Protein AF-0000000079721239 (afdb_homodimer)

Radius of gyration: 19.65 Å; Cα contacts (8 Å, |Δi|>4): 567; chains: 2; bounding box: 60×60×45 Å

Nearest PDB structures (foldseek):
  8a9o-assembly1_A  TM=8.258E-01  e=1.694E-08  Acinetobacter baumannii
  1qsm-assembly1_D  TM=8.221E-01  e=3.591E-08  Saccharomyces cerevisiae
  2fe7-assembly1_A  TM=7.877E-01  e=4.984E-07  Pseudomonas aeruginosa UCBPP-PA14
  8xjh-assembly1_A  TM=7.657E-01  e=6.817E-07  Arabidopsis thaliana
  4ua3-assembly1_A  TM=7.193E-01  e=1.057E-06  Schizosaccharomyces pombe 972h-

Secondary structure (DSSP, 8-state):
-EEEE--GGG--HHHHHHHHHHHHHH-TTSPPPPHHHHT-TTS-EEEEEEEETTEEEEEEEEEEEEETTEEEEEEEEEEE-GGGTTSSHHHHHHHHHHHHHHHHT-SEEEEEEETT-HHHHHHHHHTT-EEEEEEEEEEE--------/-EEEE--GGG--HHHHHHHHHHHHHH-TTSPPPPHHHHT-TTS-EEEEEEEETTEEEEEEEEEEEEETTEEEEEEEEEEE-GGGTTSSHHHHHHHHHHHHHHHHT-SEEEEEEETT-HHHHHHHHHTT-EEEEEEEEEEE--------

pLDDT: mean 94.2, std 12.24, range [21.94, 98.81]

Solvent-accessible surface area (backbone atoms only — not comparable to full-atom values): 16373 Å² total; per-residue (Å²): 120,46,76,44,76,65,48,68,89,71,61,45,72,67,56,51,51,45,52,53,52,45,44,39,74,73,47,71,82,60,72,67,46,56,65,66,61,30,56,30,88,84,31,48,49,46,43,34,36,30,30,5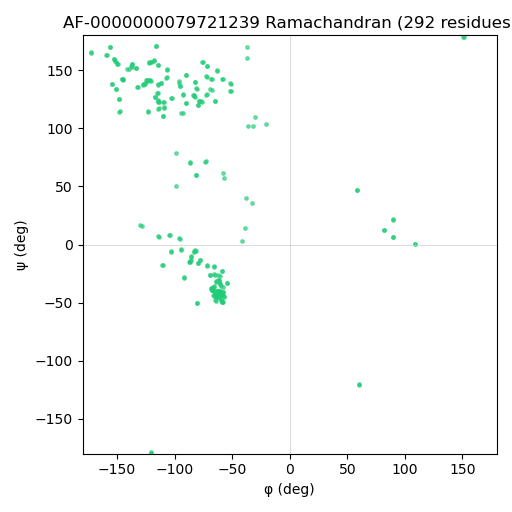0,93,91,43,70,45,32,37,32,33,32,38,53,44,45,44,55,84,34,33,34,32,42,51,43,77,71,40,56,35,82,93,57,59,93,70,57,55,66,56,55,50,50,50,50,52,51,51,53,37,52,75,72,55,26,40,32,38,34,39,69,45,46,75,84,44,52,70,59,50,51,52,43,43,74,74,58,31,37,78,48,80,35,42,36,32,39,29,76,38,71,71,76,72,64,91,118,120,46,76,44,77,65,47,69,90,73,61,45,73,66,55,52,51,47,53,52,53,45,45,39,74,73,47,74,82,60,72,66,44,56,65,68,61,30,54,30,88,83,31,49,50,47,43,33,36,31,29,51,92,92,42,70,46,32,37,32,32,31,38,52,43,45,44,54,84,33,34,35,32,42,51,43,77,72,41,56,34,82,93,57,60,93,69,55,56,65,55,55,51,50,50,51,52,52,50,52,37,53,76,71,58,25,40,33,38,32,39,68,45,46,75,84,44,53,70,60,50,52,52,43,43,75,72,59,31,38,79,47,80,34,41,36,33,40,29,76,38,69,69,77,71,66,88,119

Sequence (296 aa):
MKIALLQESDVNPDMEQQLAGLFRQLNADIKQMNLKQVLDPENPICLVYCKEGDKVLGMALMCTYTVISGFKGWVEDVVVDVEHRGKGLGRKLMEKLVELGKEKGLTEILLFSADKRIEAINLYKSLGFKEKESRIYVLKTESLIKKGMKIALLQESDVNPDMEQQLAGLFRQLNADIKQMNLKQVLDPENPICLVYCKEGDKVLGMALMCTYTVISGFKGWVEDVVVDVEHRGKGLGRKLMEKLVELGKEKGLTEILLFSADKRIEAINLYKSLGFKEKESRIYVLKTESLIKKG

InterPro domains:
  IPR000182 GNAT domain [PF00583] (38-129)
  IPR000182 GNAT domain [PS51186] (6-148)
  IPR016181 Acyl-CoA N-acyltransferase [SSF55729] (16-135)
  IPR039840 N-alpha-acetyltransferase 80 [PTHR13538] (32-139)

Organism: NCBI:txid616991

Structure (mmCIF, N/CA/C/O backbone):
data_AF-0000000079721239-model_v1
#
loop_
_entity.id
_entity.type
_entity.pdbx_description
1 polymer 'L-methionine sulfoximine/L-methionine sulfone acetyltransferase'
#
loop_
_atom_site.group_PDB
_atom_site.id
_atom_site.type_symbol
_atom_site.label_atom_id
_atom_site.label_alt_id
_atom_site.label_comp_id
_atom_site.label_asym_id
_atom_site.label_entity_id
_atom_site.label_seq_id
_atom_site.pdbx_PDB_ins_code
_atom_site.Cartn_x
_atom_site.Cartn_y
_atom_site.Cartn_z
_atom_site.occupancy
_atom_site.B_iso_or_equiv
_atom_site.auth_seq_id
_atom_site.auth_comp_id
_atom_site.auth_asym_id
_atom_site.auth_atom_id
_atom_site.pdbx_PDB_model_num
ATOM 1 N N . MET A 1 1 ? -11.469 -27.922 -6.23 1 89.56 1 MET A N 1
ATOM 2 C CA . MET A 1 1 ? -10.719 -26.672 -6.227 1 89.56 1 MET A CA 1
ATOM 3 C C . MET A 1 1 ? -10.852 -25.953 -4.883 1 89.56 1 MET A C 1
ATOM 5 O O . MET A 1 1 ? -11.945 -25.875 -4.324 1 89.56 1 MET A O 1
ATOM 9 N N . LYS A 1 2 ? -9.773 -25.641 -4.305 1 95.19 2 LYS A N 1
ATOM 10 C CA . LYS A 1 2 ? -9.727 -25 -3 1 95.19 2 LYS A CA 1
ATOM 11 C C . LYS A 1 2 ? -9.148 -23.594 -3.105 1 95.19 2 LYS A C 1
ATOM 13 O O . LYS A 1 2 ? -8.156 -23.375 -3.801 1 95.19 2 LYS A O 1
ATOM 18 N N . ILE A 1 3 ? -9.852 -22.625 -2.523 1 97.69 3 ILE A N 1
ATOM 19 C CA . ILE A 1 3 ? -9.336 -21.281 -2.332 1 97.69 3 ILE A CA 1
ATOM 20 C C . ILE A 1 3 ? -9.164 -21 -0.842 1 97.69 3 ILE A C 1
ATOM 22 O O . ILE A 1 3 ? -10.125 -21.094 -0.071 1 97.69 3 ILE A O 1
ATOM 26 N N . ALA A 1 4 ? -8.016 -20.672 -0.437 1 97.25 4 ALA A N 1
ATOM 27 C CA . ALA A 1 4 ? -7.781 -20.562 1.002 1 97.25 4 ALA A CA 1
ATOM 28 C C . ALA A 1 4 ? -6.684 -19.547 1.312 1 97.25 4 ALA A C 1
ATOM 30 O O . ALA A 1 4 ? -5.887 -19.203 0.438 1 97.25 4 ALA A O 1
ATOM 31 N N . LEU A 1 5 ? -6.766 -19.078 2.553 1 97.69 5 LEU A N 1
ATOM 32 C CA . LEU A 1 5 ? -5.664 -18.312 3.115 1 97.69 5 LEU A CA 1
ATOM 33 C C . LEU A 1 5 ? -4.48 -19.203 3.439 1 97.69 5 LEU A C 1
ATOM 35 O O . LEU A 1 5 ? -4.648 -20.266 4.07 1 97.69 5 LEU A O 1
ATOM 39 N N . LEU A 1 6 ? -3.359 -18.828 2.982 1 97.56 6 LEU A N 1
ATOM 40 C CA . LEU A 1 6 ? -2.166 -19.625 3.232 1 97.56 6 LEU A CA 1
ATOM 41 C C . LEU A 1 6 ? -1.587 -19.328 4.609 1 97.56 6 LEU A C 1
ATOM 43 O O . LEU A 1 6 ? -1.333 -18.172 4.941 1 97.56 6 LEU A O 1
ATOM 47 N N . GLN A 1 7 ? -1.396 -20.328 5.34 1 93.69 7 GLN A N 1
ATOM 48 C CA . GLN A 1 7 ? -0.707 -20.219 6.621 1 93.69 7 GLN A CA 1
ATOM 49 C C . GLN A 1 7 ? 0.697 -20.812 6.543 1 93.69 7 GLN A C 1
ATOM 51 O O . GLN A 1 7 ? 0.949 -21.719 5.746 1 93.69 7 GLN A O 1
ATOM 56 N N . GLU A 1 8 ? 1.525 -20.25 7.367 1 90.69 8 GLU A N 1
ATOM 57 C CA . GLU A 1 8 ? 2.896 -20.75 7.383 1 90.69 8 GLU A CA 1
ATOM 58 C C . GLU A 1 8 ? 2.934 -22.25 7.621 1 90.69 8 GLU A C 1
ATOM 60 O O . GLU A 1 8 ? 3.742 -22.953 7.016 1 90.69 8 GLU A O 1
ATOM 65 N N . SER A 1 9 ? 2.027 -22.797 8.383 1 90.06 9 SER A N 1
ATOM 66 C CA . SER A 1 9 ? 1.981 -24.203 8.75 1 90.06 9 SER A CA 1
ATOM 67 C C . SER A 1 9 ? 1.568 -25.078 7.559 1 90.06 9 SER A C 1
ATOM 69 O O . SER A 1 9 ? 1.803 -26.281 7.555 1 90.06 9 SER A O 1
ATOM 71 N N . ASP A 1 10 ? 0.981 -24.438 6.562 1 87.31 10 ASP A N 1
ATOM 72 C CA . ASP A 1 10 ? 0.506 -25.156 5.379 1 87.31 10 ASP A CA 1
ATOM 73 C C . ASP A 1 10 ? 1.625 -25.328 4.355 1 87.31 10 ASP A C 1
ATOM 75 O O . ASP A 1 10 ? 1.499 -26.125 3.418 1 87.31 10 ASP A O 1
ATOM 79 N N . VAL A 1 11 ? 2.711 -24.656 4.598 1 93.94 11 VAL A N 1
ATOM 80 C CA . VAL A 1 11 ? 3.697 -24.547 3.527 1 93.94 11 VAL A CA 1
ATOM 81 C C . VAL A 1 11 ? 4.684 -25.719 3.623 1 93.94 11 VAL A C 1
ATOM 83 O O . VAL A 1 11 ? 5.254 -25.969 4.688 1 93.94 11 VAL A O 1
ATOM 86 N N . ASN A 1 12 ? 4.781 -26.469 2.637 1 94.81 12 ASN A N 1
ATOM 87 C CA . ASN A 1 12 ? 5.84 -27.453 2.447 1 94.81 12 ASN A CA 1
ATOM 88 C C . ASN A 1 12 ? 6.707 -27.125 1.237 1 94.81 12 ASN A C 1
ATOM 90 O O . ASN A 1 12 ? 6.406 -26.188 0.487 1 94.81 12 ASN A O 1
ATOM 94 N N . PRO A 1 13 ? 7.812 -27.797 1.021 1 96.06 13 PRO A N 1
ATOM 95 C CA . PRO A 1 13 ? 8.742 -27.453 -0.054 1 96.06 13 PRO A CA 1
ATOM 96 C C . PRO A 1 13 ? 8.094 -27.484 -1.435 1 96.06 13 PRO A C 1
ATOM 98 O O . PRO A 1 13 ? 8.406 -26.656 -2.289 1 96.06 13 PRO A O 1
ATOM 101 N N . ASP A 1 14 ? 7.223 -28.391 -1.624 1 96.75 14 ASP A N 1
ATOM 102 C CA . ASP A 1 14 ? 6.539 -28.484 -2.91 1 96.75 14 ASP A CA 1
ATOM 103 C C . ASP A 1 14 ? 5.684 -27.25 -3.172 1 96.75 14 ASP A C 1
ATOM 105 O O . ASP A 1 14 ? 5.734 -26.672 -4.258 1 96.75 14 ASP A O 1
ATOM 109 N N . MET A 1 15 ? 4.914 -26.891 -2.211 1 96.12 15 MET A N 1
ATOM 110 C CA . MET A 1 15 ? 4.074 -25.703 -2.33 1 96.12 15 MET A CA 1
ATOM 111 C C . MET A 1 15 ? 4.922 -24.453 -2.564 1 96.12 15 MET A C 1
ATOM 113 O O . MET A 1 15 ? 4.59 -23.609 -3.406 1 96.12 15 MET A O 1
ATOM 117 N N . GLU A 1 16 ? 6.016 -24.344 -1.812 1 97.06 16 GLU A N 1
ATOM 118 C CA . GLU A 1 16 ? 6.918 -23.219 -1.973 1 97.06 16 GLU A CA 1
ATOM 119 C C . GLU A 1 16 ? 7.43 -23.109 -3.406 1 97.06 16 GLU A C 1
ATOM 121 O O . GLU A 1 16 ? 7.465 -22.031 -3.984 1 97.06 16 GLU A O 1
ATOM 126 N N . GLN A 1 17 ? 7.805 -24.203 -3.969 1 97.44 17 GLN A N 1
ATOM 127 C CA . GLN A 1 17 ? 8.312 -24.234 -5.336 1 97.44 17 GLN A CA 1
ATOM 128 C C . GLN A 1 17 ? 7.23 -23.828 -6.336 1 97.44 17 GLN A C 1
ATOM 130 O O . GLN A 1 17 ? 7.504 -23.094 -7.289 1 97.44 17 GLN A O 1
ATOM 135 N N . GLN A 1 18 ? 6.055 -24.344 -6.129 1 97.81 18 GLN A N 1
ATOM 136 C CA . GLN A 1 18 ? 4.961 -24.031 -7.035 1 97.81 18 GLN A CA 1
ATOM 137 C C . GLN A 1 18 ? 4.609 -22.547 -6.98 1 97.81 18 GLN A C 1
ATOM 139 O O . GLN A 1 18 ? 4.367 -21.922 -8.016 1 97.81 18 GLN A O 1
ATOM 144 N N . LEU A 1 19 ? 4.617 -21.953 -5.777 1 98 19 LEU A N 1
ATOM 145 C CA . LEU A 1 19 ? 4.34 -20.531 -5.625 1 98 19 LEU A CA 1
ATOM 146 C C . LEU A 1 19 ? 5.422 -19.688 -6.293 1 98 19 LEU A C 1
ATOM 148 O O . LEU A 1 19 ? 5.117 -18.703 -6.969 1 98 19 LEU A O 1
ATOM 152 N N . ALA A 1 20 ? 6.637 -20.109 -6.113 1 97.69 20 ALA A N 1
ATOM 153 C CA . ALA A 1 20 ? 7.75 -19.422 -6.762 1 97.69 20 ALA A CA 1
ATOM 154 C C . ALA A 1 20 ? 7.621 -19.484 -8.281 1 97.69 20 ALA A C 1
ATOM 156 O O . ALA A 1 20 ? 7.883 -18.5 -8.977 1 97.69 20 ALA A O 1
ATOM 157 N N . GLY A 1 21 ? 7.246 -20.625 -8.789 1 97.81 21 GLY A N 1
ATOM 158 C CA . GLY A 1 21 ? 7.031 -20.797 -10.211 1 97.81 21 GLY A CA 1
ATOM 159 C C . GLY A 1 21 ? 5.898 -19.938 -10.75 1 97.81 21 GLY A C 1
ATOM 160 O O . GLY A 1 21 ? 6.008 -19.375 -11.836 1 97.81 21 GLY A O 1
ATOM 161 N N . LEU A 1 22 ? 4.848 -19.875 -10.031 1 98 22 LEU A N 1
ATOM 162 C CA . LEU A 1 22 ? 3.723 -19.016 -10.391 1 98 22 LEU A CA 1
ATOM 163 C C . LEU A 1 22 ? 4.16 -17.562 -10.492 1 98 22 LEU A C 1
ATOM 165 O O . LEU A 1 22 ? 3.85 -16.875 -11.477 1 98 22 LEU A O 1
ATOM 169 N N . PHE A 1 23 ? 4.953 -17.172 -9.516 1 98.12 23 PHE A N 1
ATOM 170 C CA . PHE A 1 23 ? 5.383 -15.773 -9.508 1 98.12 23 PHE A CA 1
ATOM 171 C C . PHE A 1 23 ? 6.273 -15.477 -10.711 1 98.12 23 PHE A C 1
ATOM 173 O O . PHE A 1 23 ? 6.199 -14.391 -11.289 1 98.12 23 PHE A O 1
ATOM 180 N N . ARG A 1 24 ? 7.082 -16.391 -11.102 1 97.69 24 ARG A N 1
ATOM 181 C CA . ARG A 1 24 ? 7.961 -16.188 -12.25 1 97.69 24 ARG A CA 1
ATOM 182 C C . ARG A 1 24 ? 7.156 -15.93 -13.523 1 97.69 24 ARG A C 1
ATOM 184 O O . ARG A 1 24 ? 7.637 -15.258 -14.438 1 97.69 24 ARG A O 1
ATOM 191 N N . GLN A 1 25 ? 5.91 -16.469 -13.57 1 96.81 25 GLN A N 1
ATOM 192 C CA . GLN A 1 25 ? 5.043 -16.188 -14.711 1 96.81 25 GLN A CA 1
ATOM 193 C C . GLN A 1 25 ? 4.594 -14.727 -14.719 1 96.81 25 GLN A C 1
ATOM 195 O O . GLN A 1 25 ? 4.215 -14.195 -15.766 1 96.81 25 GLN A O 1
ATOM 200 N N . LEU A 1 26 ? 4.57 -14.141 -13.562 1 94.75 26 LEU A N 1
ATOM 201 C CA . LEU A 1 26 ? 4.207 -12.727 -13.43 1 94.75 26 LEU A CA 1
ATOM 202 C C . LEU A 1 26 ? 5.395 -11.828 -13.758 1 94.75 26 LEU A C 1
ATOM 204 O O . LEU A 1 26 ? 5.254 -10.867 -14.516 1 94.75 26 LEU A O 1
ATOM 208 N N . ASN A 1 27 ? 6.535 -12.102 -13.141 1 92.88 27 ASN A N 1
ATOM 209 C CA . ASN A 1 27 ? 7.777 -11.375 -13.375 1 92.88 27 ASN A CA 1
ATOM 210 C C . ASN A 1 27 ? 8.992 -12.289 -13.211 1 92.88 27 ASN A C 1
ATOM 212 O O . ASN A 1 27 ? 9.359 -12.648 -12.094 1 92.88 27 ASN A O 1
ATOM 216 N N . ALA A 1 28 ? 9.719 -12.531 -14.266 1 91.12 28 ALA A N 1
ATOM 217 C CA . ALA A 1 28 ? 10.805 -13.508 -14.273 1 91.12 28 ALA A CA 1
ATOM 218 C C . ALA A 1 28 ? 12.109 -12.891 -13.789 1 91.12 28 ALA A C 1
ATOM 220 O O . ALA A 1 28 ? 13.031 -13.602 -13.383 1 91.12 28 ALA A O 1
ATOM 221 N N . ASP A 1 29 ? 12.188 -11.633 -13.695 1 91.19 29 ASP A N 1
ATOM 222 C CA . ASP A 1 29 ? 13.469 -10.969 -13.492 1 91.19 29 ASP A CA 1
ATOM 223 C C . ASP A 1 29 ? 13.633 -10.516 -12.047 1 91.19 29 ASP A C 1
ATOM 225 O O . ASP A 1 29 ? 14.719 -10.109 -11.633 1 91.19 29 ASP A O 1
ATOM 229 N N . ILE A 1 30 ? 12.617 -10.672 -11.281 1 91.06 30 ILE A N 1
ATOM 230 C CA . ILE A 1 30 ? 12.648 -10.141 -9.914 1 91.06 30 ILE A CA 1
ATOM 231 C C . ILE A 1 30 ? 13.133 -11.227 -8.961 1 91.06 30 ILE A C 1
ATOM 233 O O . ILE A 1 30 ? 12.688 -12.375 -9.031 1 91.06 30 ILE A O 1
ATOM 237 N N . LYS A 1 31 ? 14.133 -10.82 -8.164 1 92.75 31 LYS A N 1
ATOM 238 C CA . LYS A 1 31 ? 14.508 -11.703 -7.066 1 92.75 31 LYS A CA 1
ATOM 239 C C . LYS A 1 31 ? 13.375 -11.836 -6.051 1 92.75 31 LYS A C 1
ATOM 241 O O . LYS A 1 31 ? 12.922 -10.836 -5.492 1 92.75 31 LYS A O 1
ATOM 246 N N . GLN A 1 32 ? 12.984 -13.016 -5.832 1 96.44 32 GLN A N 1
ATOM 247 C CA . GLN A 1 32 ? 11.836 -13.266 -4.969 1 96.44 32 GLN A CA 1
ATOM 248 C C . GLN A 1 32 ? 12.242 -13.242 -3.496 1 96.44 32 GLN A C 1
ATOM 250 O O . GLN A 1 32 ? 13.297 -13.75 -3.131 1 96.44 32 GLN A O 1
ATOM 255 N N . MET A 1 33 ? 11.406 -12.656 -2.68 1 96.56 33 MET A N 1
ATOM 256 C CA . MET A 1 33 ? 11.555 -12.805 -1.235 1 96.56 33 MET A CA 1
ATOM 257 C C . MET A 1 33 ? 11.172 -14.211 -0.794 1 96.56 33 MET A C 1
ATOM 259 O O . MET A 1 33 ? 10.352 -14.867 -1.438 1 96.56 33 MET A O 1
ATOM 263 N N . ASN A 1 34 ? 11.742 -14.625 0.312 1 92.94 34 ASN A N 1
ATOM 264 C CA . ASN A 1 34 ? 11.383 -15.938 0.825 1 92.94 34 ASN A CA 1
ATOM 265 C C . ASN A 1 34 ? 9.969 -15.953 1.409 1 92.94 34 ASN A C 1
ATOM 267 O O . ASN A 1 34 ? 9.547 -14.977 2.029 1 92.94 34 ASN A O 1
ATOM 271 N N . LEU A 1 35 ? 9.336 -17.047 1.217 1 96.06 35 LEU A N 1
ATOM 272 C CA . LEU A 1 35 ? 7.953 -17.188 1.666 1 96.06 35 LEU A CA 1
ATOM 273 C C . LEU A 1 35 ? 7.855 -17.031 3.18 1 96.06 35 LEU A C 1
ATOM 275 O O . LEU A 1 35 ? 6.852 -16.531 3.689 1 96.06 35 LEU A O 1
ATOM 279 N N . LYS A 1 36 ? 8.891 -17.438 3.871 1 94.31 36 LYS A N 1
ATOM 280 C CA . LYS A 1 36 ? 8.914 -17.281 5.324 1 94.31 36 LYS A CA 1
ATOM 281 C C . LYS A 1 36 ? 8.805 -15.82 5.727 1 94.31 36 LYS A C 1
ATOM 283 O O . LYS A 1 36 ? 8.109 -15.477 6.68 1 94.31 36 LYS A O 1
ATOM 288 N N . GLN A 1 37 ? 9.484 -14.953 4.984 1 95.44 37 GLN A N 1
ATOM 289 C CA . GLN A 1 37 ? 9.414 -13.523 5.242 1 95.44 37 GLN A CA 1
ATOM 290 C C . GLN A 1 37 ? 8.023 -12.969 4.93 1 95.44 37 GLN A C 1
ATOM 292 O O . GLN A 1 37 ? 7.5 -12.141 5.672 1 95.44 37 GLN A O 1
ATOM 297 N N . VAL A 1 38 ? 7.496 -13.492 3.861 1 97.75 38 VAL A N 1
ATOM 298 C CA . VAL A 1 38 ? 6.188 -13.023 3.414 1 97.75 38 VAL A CA 1
ATOM 299 C C . VAL A 1 38 ? 5.117 -13.445 4.418 1 97.75 38 VAL A C 1
ATOM 301 O O . VAL A 1 38 ? 4.23 -12.656 4.754 1 97.75 38 VAL A O 1
ATOM 304 N N . LEU A 1 39 ? 5.25 -14.633 4.973 1 97.44 39 LEU A N 1
ATOM 305 C CA . LEU A 1 39 ? 4.215 -15.203 5.832 1 97.44 39 LEU A CA 1
ATOM 306 C C . LEU A 1 39 ? 4.527 -14.93 7.301 1 97.44 39 LEU A C 1
ATOM 308 O O . LEU A 1 39 ? 3.844 -15.453 8.188 1 97.44 39 LEU A O 1
ATOM 312 N N . ASP A 1 40 ? 5.594 -14.156 7.586 1 95.69 40 ASP A N 1
ATOM 313 C CA . ASP A 1 40 ? 5.898 -13.766 8.961 1 95.69 40 ASP A CA 1
ATOM 314 C C . ASP A 1 40 ? 4.672 -13.172 9.648 1 95.69 40 ASP A C 1
ATOM 316 O O . ASP A 1 40 ? 3.992 -12.312 9.078 1 95.69 40 ASP A O 1
ATOM 320 N N . PRO A 1 41 ? 4.352 -13.609 10.875 1 93.25 41 PRO A N 1
ATOM 321 C CA . PRO A 1 41 ? 3.162 -13.109 11.57 1 93.25 41 PRO A CA 1
ATOM 322 C C . PRO A 1 41 ? 3.189 -11.602 11.773 1 93.25 41 PRO A C 1
ATOM 324 O O . PRO A 1 41 ? 2.135 -10.969 11.898 1 93.25 41 PRO A O 1
ATOM 327 N N . GLU A 1 42 ? 4.301 -10.992 11.758 1 94.56 42 GLU A N 1
ATOM 328 C CA . GLU A 1 42 ? 4.406 -9.547 11.953 1 94.56 42 GLU A CA 1
ATOM 329 C C . GLU A 1 42 ? 4.25 -8.805 10.625 1 94.56 42 GLU A C 1
ATOM 331 O O . GLU A 1 42 ? 4.156 -7.574 10.609 1 94.56 42 GLU A O 1
ATOM 336 N N . ASN A 1 43 ? 4.359 -9.523 9.547 1 97.31 43 ASN A N 1
ATOM 337 C CA . ASN A 1 43 ? 4.086 -8.953 8.234 1 97.31 43 ASN A CA 1
ATOM 338 C C . ASN A 1 43 ? 2.588 -8.875 7.953 1 97.31 43 ASN A C 1
ATOM 340 O O . ASN A 1 43 ? 1.886 -9.883 8.039 1 97.31 43 ASN A O 1
ATOM 344 N N . PRO A 1 44 ? 2.051 -7.711 7.656 1 97.38 44 PRO A N 1
ATOM 345 C CA . PRO A 1 44 ? 0.6 -7.547 7.539 1 97.38 44 PRO A CA 1
ATOM 346 C C . PRO A 1 44 ? 0.063 -7.992 6.18 1 97.38 44 PRO A C 1
ATOM 348 O O . PRO A 1 44 ? -0.606 -7.219 5.492 1 97.38 44 PRO A O 1
ATOM 351 N N . ILE A 1 45 ? 0.274 -9.234 5.852 1 97.81 45 ILE A N 1
ATOM 352 C CA . ILE A 1 45 ? -0.094 -9.742 4.531 1 97.81 45 ILE A CA 1
ATOM 353 C C . ILE A 1 45 ? -1.052 -10.922 4.676 1 97.81 45 ILE A C 1
ATOM 355 O O . ILE A 1 45 ? -0.878 -11.766 5.562 1 97.81 45 ILE A O 1
ATOM 359 N N . CYS A 1 46 ? -2.006 -10.922 3.771 1 97.81 46 CYS A N 1
ATOM 360 C CA . CYS A 1 46 ? -2.801 -12.109 3.48 1 97.81 46 CYS A CA 1
ATOM 361 C C . CYS A 1 46 ? -2.455 -12.672 2.107 1 97.81 46 CYS A C 1
ATOM 363 O O . CYS A 1 46 ? -2.5 -11.953 1.108 1 97.81 46 CYS A O 1
ATOM 365 N N . LEU A 1 47 ? -2.068 -13.891 2.121 1 98.56 47 LEU A N 1
ATOM 366 C CA . LEU A 1 47 ? -1.844 -14.602 0.865 1 98.56 47 LEU A CA 1
ATOM 367 C C . LEU A 1 47 ? -2.92 -15.656 0.636 1 98.56 47 LEU A C 1
ATOM 369 O O . LEU A 1 47 ? -3.061 -16.594 1.433 1 98.56 47 LEU A O 1
ATOM 373 N N . VAL A 1 48 ? -3.68 -15.492 -0.435 1 98.69 48 VAL A N 1
ATOM 374 C CA . VAL A 1 48 ? -4.688 -16.484 -0.82 1 98.69 48 VAL A CA 1
ATOM 375 C C . VAL A 1 48 ? -4.215 -17.25 -2.047 1 98.69 48 VAL A C 1
ATOM 377 O O . VAL A 1 48 ? -3.547 -16.703 -2.922 1 98.69 48 VAL A O 1
ATOM 380 N N . TYR A 1 49 ? -4.547 -18.5 -2.064 1 98.38 49 TYR A N 1
ATOM 381 C CA . TYR A 1 49 ? -4.176 -19.344 -3.195 1 98.38 49 TYR A CA 1
ATOM 382 C C . TYR A 1 49 ? -5.336 -20.25 -3.602 1 98.38 49 TYR A C 1
ATOM 384 O O . TYR A 1 49 ? -6.273 -20.453 -2.83 1 98.38 49 TYR A O 1
ATOM 392 N N . CYS A 1 50 ? -5.316 -20.641 -4.805 1 98.06 50 CYS A N 1
ATOM 393 C CA . CYS A 1 50 ? -6.219 -21.672 -5.309 1 98.06 50 CYS A CA 1
ATOM 394 C C . CYS A 1 50 ? -5.449 -22.922 -5.719 1 98.06 50 CYS A C 1
ATOM 396 O O . CYS A 1 50 ? -4.371 -22.828 -6.309 1 98.06 50 CYS A O 1
ATOM 398 N N . LYS A 1 51 ? -6.012 -24.062 -5.375 1 96.94 51 LYS A N 1
ATOM 399 C CA . LYS A 1 51 ? -5.324 -25.297 -5.73 1 96.94 51 LYS A CA 1
ATOM 400 C C . LYS A 1 51 ? -6.32 -26.375 -6.176 1 96.94 51 LYS A C 1
ATOM 402 O O . LYS A 1 51 ? -7.496 -26.328 -5.812 1 96.94 51 LYS A O 1
ATOM 407 N N . GLU A 1 52 ? -5.914 -27.234 -7.004 1 97 52 GLU A N 1
ATOM 408 C CA . GLU A 1 52 ? -6.566 -28.469 -7.418 1 97 52 GLU A CA 1
ATOM 409 C C . GLU A 1 52 ? -5.664 -29.688 -7.176 1 97 52 GLU A C 1
ATOM 411 O O . GLU A 1 52 ? -4.602 -29.812 -7.789 1 97 52 GLU A O 1
ATOM 416 N N . GLY A 1 53 ? -6.148 -30.578 -6.207 1 94.62 53 GLY A N 1
ATOM 417 C CA . GLY A 1 53 ? -5.219 -31.594 -5.758 1 94.62 53 GLY A CA 1
ATOM 418 C C . GLY A 1 53 ? -3.961 -31.016 -5.129 1 94.62 53 GLY A C 1
ATOM 419 O O . GLY A 1 53 ? -4.039 -30.219 -4.191 1 94.62 53 GLY A O 1
ATOM 420 N N . ASP A 1 54 ? -2.797 -31.359 -5.754 1 94.25 54 ASP A N 1
ATOM 421 C CA . ASP A 1 54 ? -1.534 -30.891 -5.191 1 94.25 54 ASP A CA 1
ATOM 422 C C . ASP A 1 54 ? -0.96 -29.734 -6.008 1 94.25 54 ASP A C 1
ATOM 424 O O . ASP A 1 54 ? 0.114 -29.219 -5.695 1 94.25 54 ASP A O 1
ATOM 428 N N . LYS A 1 55 ? -1.759 -29.297 -6.906 1 97.12 55 LYS A N 1
ATOM 429 C CA . LYS A 1 55 ? -1.254 -28.25 -7.793 1 97.12 55 LYS A CA 1
ATOM 430 C C . LYS A 1 55 ? -1.794 -26.891 -7.395 1 97.12 55 LYS A C 1
ATOM 432 O O . LYS A 1 55 ? -3.004 -26.703 -7.246 1 97.12 55 LYS A O 1
ATOM 437 N N . VAL A 1 56 ? -0.929 -25.953 -7.18 1 98.12 56 VAL A N 1
ATOM 438 C CA . VAL A 1 56 ? -1.318 -24.562 -6.961 1 98.12 56 VAL A CA 1
ATOM 439 C C . VAL A 1 56 ? -1.543 -23.875 -8.305 1 98.12 56 VAL A C 1
ATOM 441 O O . VAL A 1 56 ? -0.668 -23.891 -9.172 1 98.12 56 VAL A O 1
ATOM 444 N N . LEU A 1 57 ? -2.689 -23.219 -8.469 1 98.62 57 LEU A N 1
ATOM 445 C CA . LEU A 1 57 ? -3.088 -22.719 -9.781 1 98.62 57 LEU A CA 1
ATOM 446 C C . LEU A 1 57 ? -3.035 -21.188 -9.82 1 98.62 57 LEU A C 1
ATOM 448 O O . LEU A 1 57 ? -3.064 -20.594 -10.898 1 98.62 57 LEU A O 1
ATOM 452 N N . GLY A 1 58 ? -3.006 -20.547 -8.688 1 98.75 58 GLY A N 1
ATOM 453 C CA . GLY A 1 58 ? -2.984 -19.094 -8.602 1 98.75 58 GLY A CA 1
ATOM 454 C C . GLY A 1 58 ? -2.775 -18.578 -7.195 1 98.75 58 GLY A C 1
ATOM 455 O O . GLY A 1 58 ? -2.875 -19.328 -6.227 1 98.75 58 GLY A O 1
ATOM 456 N N . MET A 1 59 ? -2.441 -17.297 -7.086 1 98.75 59 MET A N 1
ATOM 457 C CA . MET A 1 59 ? -2.277 -16.625 -5.797 1 98.75 59 MET A CA 1
ATOM 458 C C . MET A 1 59 ? -2.562 -15.133 -5.918 1 98.75 59 MET A C 1
ATOM 460 O O . MET A 1 59 ? -2.564 -14.578 -7.023 1 98.75 59 MET A O 1
ATOM 464 N N . ALA A 1 60 ? -2.832 -14.531 -4.871 1 98.81 60 ALA A N 1
ATOM 465 C CA . ALA A 1 60 ? -3.029 -13.094 -4.707 1 98.81 60 ALA A CA 1
ATOM 466 C C . ALA A 1 60 ? -2.725 -12.664 -3.277 1 98.81 60 ALA A C 1
ATOM 468 O O . ALA A 1 60 ? -3.055 -13.367 -2.322 1 98.81 60 ALA A O 1
ATOM 469 N N . LEU A 1 61 ? -2.08 -11.594 -3.141 1 98.81 61 LEU A N 1
ATOM 470 C CA . LEU A 1 61 ? -1.711 -11.086 -1.822 1 98.81 61 LEU A CA 1
ATOM 471 C C . LEU A 1 61 ? -2.363 -9.727 -1.56 1 98.81 61 LEU A C 1
ATOM 473 O O . LEU A 1 61 ? -2.756 -9.031 -2.498 1 98.81 61 LEU A O 1
ATOM 477 N N . MET A 1 62 ? -2.482 -9.383 -0.276 1 98.81 62 MET A N 1
ATOM 478 C CA . MET A 1 62 ? -2.949 -8.062 0.15 1 98.81 62 MET A CA 1
ATOM 479 C C . MET A 1 62 ? -2.295 -7.652 1.466 1 98.81 62 MET A C 1
ATOM 481 O O . MET A 1 62 ? -2.307 -8.414 2.434 1 98.81 62 MET A O 1
ATOM 485 N N . CYS A 1 63 ? -1.679 -6.516 1.445 1 98.5 63 CYS A N 1
ATOM 486 C CA . CYS A 1 63 ? -1.221 -5.934 2.703 1 98.5 63 CYS A CA 1
ATOM 487 C C . CYS A 1 63 ? -2.295 -5.043 3.314 1 98.5 63 CYS A C 1
ATOM 489 O O . CYS A 1 63 ? -3.09 -4.438 2.596 1 98.5 63 CYS A O 1
ATOM 491 N N . THR A 1 64 ? -2.352 -5.02 4.664 1 98.19 64 THR A N 1
ATOM 492 C CA . THR A 1 64 ? -3.32 -4.176 5.355 1 98.19 64 THR A CA 1
ATOM 493 C C . THR A 1 64 ? -2.619 -3.246 6.344 1 98.19 64 THR A C 1
ATOM 495 O O . THR A 1 64 ? -1.645 -3.639 6.988 1 98.19 64 THR A O 1
ATOM 498 N N . TYR A 1 65 ? -3.094 -2.047 6.434 1 98.25 65 TYR A N 1
ATOM 499 C CA . TYR A 1 65 ? -2.516 -1.058 7.336 1 98.25 65 TYR A CA 1
ATOM 500 C C . TYR A 1 65 ? -3.516 0.05 7.645 1 98.25 65 TYR A C 1
ATOM 502 O O . TYR A 1 65 ? -4.535 0.182 6.961 1 98.25 65 TYR A O 1
ATOM 510 N N . THR A 1 66 ? -3.223 0.781 8.703 1 97.81 66 THR A N 1
ATOM 511 C CA . THR A 1 66 ? -4.051 1.911 9.102 1 97.81 66 THR A CA 1
ATOM 512 C C . THR A 1 66 ? -3.281 3.223 8.969 1 97.81 66 THR A C 1
ATOM 514 O O . THR A 1 66 ? -2.156 3.34 9.461 1 97.81 66 THR A O 1
ATOM 517 N N . VAL A 1 67 ? -3.828 4.133 8.227 1 98 67 VAL A N 1
ATOM 518 C CA . VAL A 1 67 ? -3.367 5.516 8.18 1 98 67 VAL A CA 1
ATOM 519 C C . VAL A 1 67 ? -4.5 6.453 8.594 1 98 67 VAL A C 1
ATOM 521 O O . VAL A 1 67 ? -5.598 6 8.93 1 98 67 VAL A O 1
ATOM 524 N N . ILE A 1 68 ? -4.23 7.73 8.578 1 97 68 ILE A N 1
ATOM 525 C CA . ILE A 1 68 ? -5.219 8.695 9.055 1 97 68 ILE A CA 1
ATOM 526 C C . ILE A 1 68 ? -6.453 8.648 8.156 1 97 68 ILE A C 1
ATOM 528 O O . ILE A 1 68 ? -7.582 8.758 8.633 1 97 68 ILE A O 1
ATOM 532 N N . SER A 1 69 ? -6.254 8.367 6.906 1 96.62 69 SER A N 1
ATOM 533 C CA . SER A 1 69 ? -7.336 8.406 5.93 1 96.62 69 SER A CA 1
ATOM 534 C C . SER A 1 69 ? -8.141 7.113 5.934 1 96.62 69 SER A C 1
ATOM 536 O O . SER A 1 69 ? -9.133 6.992 5.215 1 96.62 69 SER A O 1
ATOM 538 N N . GLY A 1 70 ? -7.699 6.055 6.727 1 96.5 70 GLY A N 1
ATOM 539 C CA . GLY A 1 70 ? -8.531 4.863 6.797 1 96.5 70 GLY A CA 1
ATOM 540 C C . GLY A 1 70 ? -7.73 3.596 7.047 1 96.5 70 GLY A C 1
ATOM 541 O O . GLY A 1 70 ? -6.523 3.654 7.285 1 96.5 70 GLY A O 1
ATOM 542 N N . PHE A 1 71 ? -8.508 2.471 7.137 1 97.38 71 PHE A N 1
ATOM 543 C CA . PHE A 1 71 ? -7.949 1.124 7.164 1 97.38 71 PHE A CA 1
ATOM 544 C C . PHE A 1 71 ? -7.914 0.527 5.762 1 97.38 71 PHE A C 1
ATOM 546 O O . PHE A 1 71 ? -8.961 0.235 5.176 1 97.38 71 PHE A O 1
ATOM 553 N N . LYS A 1 72 ? -6.703 0.314 5.242 1 97.81 72 LYS A N 1
ATOM 554 C CA . LYS A 1 72 ? -6.543 0.101 3.805 1 97.81 72 LYS A CA 1
ATOM 555 C C . LYS A 1 72 ? -5.914 -1.261 3.52 1 97.81 72 LYS A C 1
ATOM 557 O O . LYS A 1 72 ? -5.238 -1.831 4.375 1 97.81 72 LYS A O 1
ATOM 562 N N . GLY A 1 73 ? -6.203 -1.698 2.287 1 98.31 73 GLY A N 1
ATOM 563 C CA . GLY A 1 73 ? -5.539 -2.857 1.716 1 98.31 73 GLY A CA 1
ATOM 564 C C . GLY A 1 73 ? -4.93 -2.584 0.353 1 98.31 73 GLY A C 1
ATOM 565 O O . GLY A 1 73 ? -5.527 -1.89 -0.471 1 98.31 73 GLY A O 1
ATOM 566 N N . TRP A 1 74 ? -3.721 -3.094 0.156 1 98.69 74 TRP A N 1
ATOM 567 C CA . TRP A 1 74 ? -3.082 -3.041 -1.155 1 98.69 74 TRP A CA 1
ATOM 568 C C . TRP A 1 74 ? -2.92 -4.441 -1.739 1 98.69 74 TRP A C 1
ATOM 570 O O . TRP A 1 74 ? -2.209 -5.277 -1.176 1 98.69 74 TRP A O 1
ATOM 580 N N . VAL A 1 75 ? -3.541 -4.699 -2.822 1 98.75 75 VAL A N 1
ATOM 581 C CA . VAL A 1 75 ? -3.443 -5.984 -3.504 1 98.75 75 VAL A CA 1
ATOM 582 C C . VAL A 1 75 ? -2.164 -6.035 -4.336 1 98.75 75 VAL A C 1
ATOM 584 O O . VAL A 1 75 ? -1.831 -5.07 -5.027 1 98.75 75 VAL A O 1
ATOM 587 N N . GLU A 1 76 ? -1.47 -7.148 -4.219 1 97.94 76 GLU A N 1
ATOM 588 C CA . GLU A 1 76 ? -0.203 -7.367 -4.91 1 97.94 76 GLU A CA 1
ATOM 589 C C . GLU A 1 76 ? -0.125 -8.781 -5.48 1 97.94 76 GLU A C 1
ATOM 591 O O . GLU A 1 76 ? -0.748 -9.703 -4.953 1 97.94 76 GLU A O 1
ATOM 596 N N . ASP A 1 77 ? 0.636 -8.984 -6.531 1 97.62 77 ASP A N 1
ATOM 597 C CA . ASP A 1 77 ? 1.132 -10.266 -7.023 1 97.62 77 ASP A CA 1
ATOM 598 C C . ASP A 1 77 ? -0.021 -11.219 -7.336 1 97.62 77 ASP A C 1
ATOM 600 O O . ASP A 1 77 ? -0.017 -12.367 -6.898 1 97.62 77 ASP A O 1
ATOM 604 N N . VAL A 1 78 ? -1.021 -10.719 -8.047 1 98.31 78 VAL A N 1
ATOM 605 C CA . VAL A 1 78 ? -2.121 -11.547 -8.523 1 98.31 78 VAL A CA 1
ATOM 606 C C . VAL A 1 78 ? -1.686 -12.312 -9.773 1 98.31 78 VAL A C 1
ATOM 608 O O . VAL A 1 78 ? -1.336 -11.711 -10.789 1 98.31 78 VAL A O 1
ATOM 611 N N . VAL A 1 79 ? -1.731 -13.648 -9.664 1 98.25 79 VAL A N 1
ATOM 612 C CA . VAL A 1 79 ? -1.277 -14.43 -10.805 1 98.25 79 VAL A CA 1
ATOM 613 C C . VAL A 1 79 ? -2.018 -15.766 -10.852 1 98.25 79 VAL A C 1
ATOM 615 O O . VAL A 1 79 ? -2.24 -16.391 -9.812 1 98.25 79 VAL A O 1
ATOM 618 N N . VAL A 1 80 ? -2.473 -16.109 -11.961 1 98.38 80 VAL A N 1
ATOM 619 C CA . VAL A 1 80 ? -3.012 -17.422 -12.273 1 98.38 80 VAL A CA 1
ATOM 620 C C . VAL A 1 80 ? -2.096 -18.141 -13.266 1 98.38 80 VAL A C 1
ATOM 622 O O . VAL A 1 80 ? -1.593 -17.516 -14.211 1 98.38 80 VAL A O 1
ATOM 625 N N . ASP A 1 81 ? -1.9 -19.375 -13.062 1 98.44 81 ASP A N 1
ATOM 626 C CA . ASP A 1 81 ? -1.089 -20.172 -13.969 1 98.44 81 ASP A CA 1
ATOM 627 C C . ASP A 1 81 ? -1.559 -20 -15.414 1 98.44 81 ASP A C 1
ATOM 629 O O . ASP A 1 81 ? -2.758 -20.047 -15.688 1 98.44 81 ASP A O 1
ATOM 633 N N . VAL A 1 82 ? -0.654 -19.906 -16.312 1 97.38 82 VAL A N 1
ATOM 634 C CA . VAL A 1 82 ? -0.931 -19.594 -17.703 1 97.38 82 VAL A CA 1
ATOM 635 C C . VAL A 1 82 ? -1.811 -20.688 -18.312 1 97.38 82 VAL A C 1
ATOM 637 O O . VAL A 1 82 ? -2.66 -20.406 -19.156 1 97.38 82 VAL A O 1
ATOM 640 N N . GLU A 1 83 ? -1.715 -21.875 -17.875 1 97.12 83 GLU A N 1
ATOM 641 C CA . GLU A 1 83 ? -2.451 -23 -18.453 1 97.12 83 GLU A CA 1
ATOM 642 C C . GLU A 1 83 ? -3.875 -23.062 -17.906 1 97.12 83 GLU A C 1
ATOM 644 O O . GLU A 1 83 ? -4.688 -23.859 -18.359 1 97.12 83 GLU A O 1
ATOM 649 N N . HIS A 1 84 ? -4.176 -22.203 -16.969 1 97.12 84 HIS A N 1
ATOM 650 C CA . HIS A 1 84 ? -5.477 -22.312 -16.312 1 97.12 84 HIS A CA 1
ATOM 651 C C . HIS A 1 84 ? -6.195 -20.969 -16.297 1 97.12 84 HIS A C 1
ATOM 653 O O . HIS A 1 84 ? -7.133 -20.766 -15.523 1 97.12 84 HIS A O 1
ATOM 659 N N . ARG A 1 85 ? -5.777 -20.047 -17.109 1 96.25 85 ARG A N 1
ATOM 660 C CA . ARG A 1 85 ? -6.406 -18.734 -17.219 1 96.25 85 ARG A CA 1
ATOM 661 C C . ARG A 1 85 ? -7.715 -18.812 -18 1 96.25 85 ARG A C 1
ATOM 663 O O . ARG A 1 85 ? -7.984 -19.812 -18.672 1 96.25 85 ARG A O 1
ATOM 670 N N . GLY A 1 86 ? -8.547 -17.828 -17.75 1 94.38 86 GLY A N 1
ATOM 671 C CA . GLY A 1 86 ? -9.82 -17.766 -18.453 1 94.38 86 GLY A CA 1
ATOM 672 C C . GLY A 1 86 ? -10.883 -18.656 -17.844 1 94.38 86 GLY A C 1
ATOM 673 O O . GLY A 1 86 ? -11.922 -18.906 -18.453 1 94.38 86 GLY A O 1
ATOM 674 N N . LYS A 1 87 ? -10.641 -19.172 -16.656 1 95.19 87 LYS A N 1
ATOM 675 C CA . LYS A 1 87 ? -11.562 -20.094 -15.992 1 95.19 87 LYS A CA 1
ATOM 676 C C . LYS A 1 87 ? -12.172 -19.484 -14.742 1 95.19 87 LYS A C 1
ATOM 678 O O . LYS A 1 87 ? -12.742 -20.188 -13.906 1 95.19 87 LYS A O 1
ATOM 683 N N . GLY A 1 88 ? -11.891 -18.188 -14.523 1 97.12 88 GLY A N 1
ATOM 684 C CA . GLY A 1 88 ? -12.508 -17.484 -13.414 1 97.12 88 GLY A CA 1
ATOM 685 C C . GLY A 1 88 ? -11.711 -17.578 -12.133 1 97.12 88 GLY A C 1
ATOM 686 O O . GLY A 1 88 ? -12.164 -17.109 -11.078 1 97.12 88 GLY A O 1
ATOM 687 N N . LEU A 1 89 ? -10.555 -18.125 -12.164 1 98.06 89 LEU A N 1
ATOM 688 C CA . LEU A 1 89 ? -9.766 -18.312 -10.953 1 98.06 89 LEU A CA 1
ATOM 689 C C . LEU A 1 89 ? -9.289 -16.984 -10.391 1 98.06 89 LEU A C 1
ATOM 691 O O . LEU A 1 89 ? -9.258 -16.797 -9.172 1 98.06 89 LEU A O 1
ATOM 695 N N . GLY A 1 90 ? -8.93 -16.047 -11.297 1 98.31 90 GLY A N 1
ATOM 696 C CA . GLY A 1 90 ? -8.562 -14.711 -10.844 1 98.31 90 GLY A CA 1
ATOM 697 C C . GLY A 1 90 ? -9.664 -14.031 -10.055 1 98.31 90 GLY A C 1
ATOM 698 O O . GLY A 1 90 ? -9.398 -13.414 -9.016 1 98.31 90 GLY A O 1
ATOM 699 N N . ARG A 1 91 ? -10.852 -14.211 -10.547 1 98.56 91 ARG A N 1
ATOM 700 C CA . ARG A 1 91 ? -12 -13.633 -9.859 1 98.56 91 ARG A CA 1
ATOM 701 C C . ARG A 1 91 ? -12.172 -14.242 -8.477 1 98.56 91 ARG A C 1
ATOM 703 O O . ARG A 1 91 ? -12.375 -13.523 -7.496 1 98.56 91 ARG A O 1
ATOM 710 N N . LYS A 1 92 ? -12.078 -15.523 -8.352 1 98.56 92 LYS A N 1
ATOM 711 C CA . LYS A 1 92 ? -12.258 -16.203 -7.066 1 98.56 92 LYS A CA 1
ATOM 712 C C . LYS A 1 92 ? -11.203 -15.758 -6.059 1 98.56 92 LYS A C 1
ATOM 714 O O . LYS A 1 92 ? -11.508 -15.555 -4.883 1 98.56 92 LYS A O 1
ATOM 719 N N . LEU A 1 93 ? -9.961 -15.641 -6.504 1 98.75 93 LEU A N 1
ATOM 720 C CA . LEU A 1 93 ? -8.883 -15.164 -5.648 1 98.75 93 LEU A CA 1
ATOM 721 C C . LEU A 1 93 ? -9.172 -13.758 -5.141 1 98.75 93 LEU A C 1
ATOM 723 O O . LEU A 1 93 ? -9.086 -13.492 -3.938 1 98.75 93 LEU A O 1
ATOM 727 N N . MET A 1 94 ? -9.57 -12.875 -6.035 1 98.81 94 MET A N 1
ATOM 728 C CA . MET A 1 94 ? -9.844 -11.477 -5.688 1 98.81 94 MET A CA 1
ATOM 729 C C . MET A 1 94 ? -11.062 -11.375 -4.781 1 98.81 94 MET A C 1
ATOM 731 O O . MET A 1 94 ? -11.078 -10.57 -3.844 1 98.81 94 MET A O 1
ATOM 735 N N . GLU A 1 95 ? -12.055 -12.172 -5.059 1 98.69 95 GLU A N 1
ATOM 736 C CA . GLU A 1 95 ? -13.234 -12.18 -4.199 1 98.69 95 GLU A CA 1
ATOM 737 C C . GLU A 1 95 ? -12.875 -12.594 -2.775 1 98.69 95 GLU A C 1
ATOM 739 O O . GLU A 1 95 ? -13.406 -12.039 -1.812 1 98.69 95 GLU A O 1
ATOM 744 N N . LYS A 1 96 ? -12.031 -13.547 -2.65 1 98.69 96 LYS A N 1
ATOM 745 C CA . LYS A 1 96 ? -11.602 -13.977 -1.324 1 98.69 96 LYS A CA 1
ATOM 746 C C . LYS A 1 96 ? -10.859 -12.859 -0.596 1 98.69 96 LYS A C 1
ATOM 748 O O . LYS A 1 96 ? -11.078 -12.641 0.597 1 98.69 96 LYS A O 1
ATOM 753 N N . LEU A 1 97 ? -9.984 -12.125 -1.295 1 98.75 97 LEU A N 1
ATOM 754 C CA . LEU A 1 97 ? -9.273 -11.008 -0.685 1 98.75 97 LEU A CA 1
ATOM 755 C C . LEU A 1 97 ? -10.25 -9.914 -0.259 1 98.75 97 LEU A C 1
ATOM 757 O O . LEU A 1 97 ? -10.117 -9.352 0.829 1 98.75 97 LEU A O 1
ATOM 761 N N . VAL A 1 98 ? -11.195 -9.633 -1.119 1 98.44 98 VAL A N 1
ATOM 762 C CA . VAL A 1 98 ? -12.18 -8.602 -0.818 1 98.44 98 VAL A CA 1
ATOM 763 C C . VAL A 1 98 ? -12.992 -9 0.407 1 98.44 98 VAL A C 1
ATOM 765 O O . VAL A 1 98 ? -13.234 -8.188 1.299 1 98.44 98 VAL A O 1
ATOM 768 N N . GLU A 1 99 ? -13.391 -10.242 0.47 1 98 99 GLU A N 1
ATOM 769 C CA . GLU A 1 99 ? -14.117 -10.766 1.622 1 98 99 GLU A CA 1
ATOM 770 C C . GLU A 1 99 ? -13.305 -10.617 2.904 1 98 99 GLU A C 1
ATOM 772 O O . GLU A 1 99 ? -13.812 -10.133 3.916 1 98 99 GLU A O 1
ATOM 777 N N . LEU A 1 100 ? -12.086 -11.016 2.891 1 97.69 100 LEU A N 1
ATOM 778 C CA . LEU A 1 100 ? -11.195 -10.883 4.039 1 97.69 100 LEU A CA 1
ATOM 779 C C . LEU A 1 100 ? -11.047 -9.43 4.453 1 97.69 100 LEU A C 1
ATOM 781 O O . LEU A 1 100 ? -11.031 -9.117 5.645 1 97.69 100 LEU A O 1
ATOM 785 N N . GLY A 1 101 ? -10.898 -8.555 3.416 1 97.62 101 GLY A N 1
ATOM 786 C CA . GLY A 1 101 ? -10.805 -7.129 3.695 1 97.62 101 GLY A CA 1
ATOM 787 C C . GLY A 1 101 ? -12.023 -6.582 4.41 1 97.62 101 GLY A C 1
ATOM 788 O O . GLY A 1 101 ? -11.898 -5.816 5.371 1 97.62 101 GLY A O 1
ATOM 789 N N . LYS A 1 102 ? -13.164 -6.984 3.939 1 96.62 102 LYS A N 1
ATOM 790 C CA . LYS A 1 102 ? -14.406 -6.555 4.574 1 96.62 102 LYS A CA 1
ATOM 791 C C . LYS A 1 102 ? -14.5 -7.066 6.008 1 96.62 102 LYS A C 1
ATOM 793 O O . LYS A 1 102 ? -14.891 -6.324 6.914 1 96.62 102 LYS A O 1
ATOM 798 N N . GLU A 1 103 ? -14.148 -8.266 6.211 1 96.38 103 GLU A N 1
ATOM 799 C CA . GLU A 1 103 ? -14.164 -8.867 7.539 1 96.38 103 GLU A CA 1
ATOM 800 C C . GLU A 1 103 ? -13.234 -8.117 8.492 1 96.38 103 GLU A C 1
ATOM 802 O O . GLU A 1 103 ? -13.531 -7.992 9.688 1 96.38 103 GLU A O 1
ATOM 807 N N . LYS A 1 104 ? -12.125 -7.609 7.957 1 95.94 104 LYS A N 1
ATOM 808 C CA . LYS A 1 104 ? -11.148 -6.875 8.758 1 95.94 104 LYS A CA 1
ATOM 809 C C . LYS A 1 104 ? -11.602 -5.438 8.992 1 95.94 104 LYS A C 1
ATOM 811 O O . LYS A 1 104 ? -11 -4.711 9.781 1 95.94 104 LYS A O 1
ATOM 816 N N . GLY A 1 105 ? -12.602 -5.008 8.18 1 95.62 105 GLY A N 1
ATOM 817 C CA . GLY A 1 105 ? -13.109 -3.654 8.344 1 95.62 105 GLY A CA 1
ATOM 818 C C . GLY A 1 105 ? -12.367 -2.631 7.5 1 95.62 105 GLY A C 1
ATOM 819 O O . GLY A 1 105 ? -12.352 -1.444 7.832 1 95.62 105 GLY A O 1
ATOM 820 N N . LEU A 1 106 ? -11.719 -3.104 6.453 1 97.5 106 LEU A N 1
ATOM 821 C CA . LEU A 1 106 ? -11.047 -2.154 5.57 1 97.5 106 LEU A CA 1
ATOM 822 C C . LEU A 1 106 ? -12.047 -1.148 5 1 97.5 106 LEU A C 1
ATOM 824 O O . LEU A 1 106 ? -13.172 -1.511 4.648 1 97.5 106 LEU A O 1
ATOM 828 N N . THR A 1 107 ? -11.578 0.069 4.887 1 96.88 107 THR A N 1
ATOM 829 C CA . THR A 1 107 ? -12.414 1.111 4.301 1 96.88 107 THR A CA 1
ATOM 830 C C . THR A 1 107 ? -12.188 1.208 2.795 1 96.88 107 THR A C 1
ATOM 832 O O . THR A 1 107 ? -13.062 1.645 2.053 1 96.88 107 THR A O 1
ATOM 835 N N . GLU A 1 108 ? -10.945 0.835 2.363 1 97.5 108 GLU A N 1
ATOM 836 C CA . GLU A 1 108 ? -10.578 0.832 0.95 1 97.5 108 GLU A CA 1
ATOM 837 C C . GLU A 1 108 ? -9.633 -0.321 0.628 1 97.5 108 GLU A C 1
ATOM 839 O O . GLU A 1 108 ? -8.773 -0.673 1.44 1 97.5 108 GLU A O 1
ATOM 844 N N . ILE A 1 109 ? -9.828 -0.86 -0.48 1 98.69 109 ILE A N 1
ATOM 845 C CA . ILE A 1 109 ? -8.883 -1.795 -1.085 1 98.69 109 ILE A CA 1
ATOM 846 C C . ILE A 1 109 ? -8.359 -1.219 -2.396 1 98.69 109 ILE A C 1
ATOM 848 O O . ILE A 1 109 ? -9.133 -0.786 -3.25 1 98.69 109 ILE A O 1
ATOM 852 N N . LEU A 1 110 ? -7.004 -1.173 -2.521 1 98.69 110 LEU A N 1
ATOM 853 C CA . LEU A 1 110 ? -6.383 -0.53 -3.674 1 98.69 110 LEU A CA 1
ATOM 854 C C . LEU A 1 110 ? -5.484 -1.509 -4.422 1 98.69 110 LEU A C 1
ATOM 856 O O . LEU A 1 110 ? -5.043 -2.512 -3.855 1 98.69 110 LEU A O 1
ATOM 860 N N . LEU A 1 111 ? -5.277 -1.219 -5.641 1 98.69 111 LEU A N 1
ATOM 861 C CA . LEU A 1 111 ? -4.27 -1.862 -6.477 1 98.69 111 LEU A CA 1
ATOM 862 C C . LEU A 1 111 ? -3.865 -0.955 -7.633 1 98.69 111 LEU A C 1
ATOM 864 O O . LEU A 1 111 ? -4.449 0.113 -7.824 1 98.69 111 LEU A O 1
ATOM 868 N N . PHE A 1 112 ? -2.826 -1.361 -8.297 1 98.31 112 PHE A N 1
ATOM 869 C CA . PHE A 1 112 ? -2.477 -0.721 -9.562 1 98.31 112 PHE A CA 1
ATOM 870 C C . PHE A 1 112 ? -2.162 -1.763 -10.625 1 98.31 112 PHE A C 1
ATOM 872 O O . PHE A 1 112 ? -1.782 -2.891 -10.305 1 98.31 112 PHE A O 1
ATOM 879 N N . SER A 1 113 ? -2.379 -1.414 -11.828 1 97.62 113 SER A N 1
ATOM 880 C CA . SER A 1 113 ? -2.168 -2.312 -12.953 1 97.62 113 SER A CA 1
ATOM 881 C C . SER A 1 113 ? -1.68 -1.553 -14.18 1 97.62 113 SER A C 1
ATOM 883 O O . SER A 1 113 ? -2.145 -0.445 -14.461 1 97.62 113 SER A O 1
ATOM 885 N N . ALA A 1 114 ? -0.778 -2.209 -14.898 1 96.12 114 ALA A N 1
ATOM 886 C CA . ALA A 1 114 ? -0.37 -1.663 -16.188 1 96.12 114 ALA A CA 1
ATOM 887 C C . ALA A 1 114 ? -1.545 -1.616 -17.172 1 96.12 114 ALA A C 1
ATOM 889 O O . ALA A 1 114 ? -2.383 -2.521 -17.188 1 96.12 114 ALA A O 1
ATOM 890 N N . ASP A 1 115 ? -1.495 -0.666 -18.016 1 93.88 115 ASP A N 1
ATOM 891 C CA . ASP A 1 115 ? -2.604 -0.429 -18.938 1 93.88 115 ASP A CA 1
ATOM 892 C C . ASP A 1 115 ? -2.77 -1.597 -19.906 1 93.88 115 ASP A C 1
ATOM 894 O O . ASP A 1 115 ? -3.875 -1.864 -20.391 1 93.88 115 ASP A O 1
ATOM 898 N N . LYS A 1 116 ? -1.727 -2.291 -20.141 1 94.56 116 LYS A N 1
ATOM 899 C CA . LYS A 1 116 ? -1.76 -3.363 -21.125 1 94.56 116 LYS A CA 1
ATOM 900 C C . LYS A 1 116 ? -2.443 -4.609 -20.562 1 94.56 116 LYS A C 1
ATOM 902 O O . LYS A 1 116 ? -2.775 -5.531 -21.312 1 94.56 116 LYS A O 1
ATOM 907 N N . ARG A 1 117 ? -2.637 -4.629 -19.266 1 95.38 117 ARG A N 1
ATOM 908 C CA . ARG A 1 117 ? -3.258 -5.789 -18.641 1 95.38 117 ARG A CA 1
ATOM 909 C C . ARG A 1 117 ? -4.777 -5.68 -18.672 1 95.38 117 ARG A C 1
ATOM 911 O O . ARG A 1 117 ? -5.43 -5.672 -17.625 1 95.38 117 ARG A O 1
ATOM 918 N N . ILE A 1 118 ? -5.348 -5.809 -19.828 1 96.12 118 ILE A N 1
ATOM 919 C CA . ILE A 1 118 ? -6.754 -5.508 -20.078 1 96.12 118 ILE A CA 1
ATOM 920 C C . ILE A 1 118 ? -7.641 -6.488 -19.312 1 96.12 118 ILE A C 1
ATOM 922 O O . ILE A 1 118 ? -8.633 -6.086 -18.703 1 96.12 118 ILE A O 1
ATOM 926 N N . GLU A 1 119 ? -7.301 -7.797 -19.344 1 95.94 119 GLU A N 1
ATOM 927 C CA . GLU A 1 119 ? -8.109 -8.812 -18.672 1 95.94 119 GLU A CA 1
ATOM 928 C C . GLU A 1 119 ? -8.133 -8.586 -17.156 1 95.94 119 GLU A C 1
ATOM 930 O O . GLU A 1 119 ? -9.18 -8.719 -16.531 1 95.94 119 GLU A O 1
ATOM 935 N N . ALA A 1 120 ? -6.984 -8.25 -16.594 1 96.94 120 ALA A N 1
ATOM 936 C CA . ALA A 1 120 ? -6.91 -7.969 -15.164 1 96.94 120 ALA A CA 1
ATOM 937 C C . ALA A 1 120 ? -7.738 -6.734 -14.805 1 96.94 120 ALA A C 1
ATOM 939 O O . ALA A 1 120 ? -8.5 -6.754 -13.836 1 96.94 120 ALA A O 1
ATOM 940 N N . ILE A 1 121 ? -7.625 -5.707 -15.602 1 98 121 ILE A N 1
ATOM 941 C CA . ILE A 1 121 ? -8.352 -4.461 -15.375 1 98 121 ILE A CA 1
ATOM 942 C C . ILE A 1 121 ? -9.852 -4.719 -15.438 1 98 121 ILE A C 1
ATOM 944 O O . ILE A 1 121 ? -10.602 -4.246 -14.578 1 98 121 ILE A O 1
ATOM 948 N N . ASN A 1 122 ? -10.273 -5.473 -16.438 1 97.94 122 ASN A N 1
ATOM 949 C CA . ASN A 1 122 ? -11.688 -5.82 -16.547 1 97.94 122 ASN A CA 1
ATOM 950 C C . ASN A 1 122 ? -12.18 -6.598 -15.336 1 97.94 122 ASN A C 1
ATOM 952 O O . ASN A 1 122 ? -13.297 -6.375 -14.859 1 97.94 122 ASN A O 1
ATOM 956 N N . LEU A 1 123 ? -11.391 -7.496 -14.867 1 98.25 123 LEU A N 1
ATOM 957 C CA . LEU A 1 123 ? -11.719 -8.242 -13.656 1 98.25 123 LEU A CA 1
ATOM 958 C C . LEU A 1 123 ? -11.93 -7.297 -12.477 1 98.25 123 LEU A C 1
ATOM 960 O O . LEU A 1 123 ? -12.945 -7.379 -11.781 1 98.25 123 LEU A O 1
ATOM 964 N N . TYR A 1 124 ? -10.984 -6.371 -12.258 1 98.62 124 TYR A N 1
ATOM 965 C CA . TYR A 1 124 ? -11.062 -5.465 -11.117 1 98.62 124 TYR A CA 1
ATOM 966 C C . TYR A 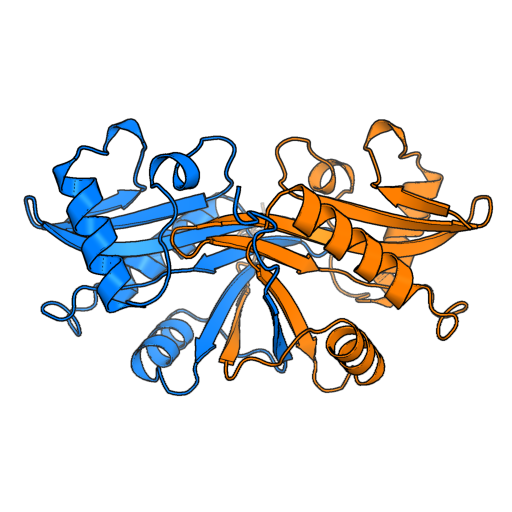1 124 ? -12.289 -4.57 -11.211 1 98.62 124 TYR A C 1
ATOM 968 O O . TYR A 1 124 ? -13.008 -4.391 -10.227 1 98.62 124 TYR A O 1
ATOM 976 N N . LYS A 1 125 ? -12.523 -4.074 -12.383 1 98.5 125 LYS A N 1
ATOM 977 C CA . LYS A 1 125 ? -13.703 -3.232 -12.594 1 98.5 125 LYS A CA 1
ATOM 978 C C . LYS A 1 125 ? -14.984 -4.016 -12.344 1 98.5 125 LYS A C 1
ATOM 980 O O . LYS A 1 125 ? -15.93 -3.494 -11.75 1 98.5 125 LYS A O 1
ATOM 985 N N . SER A 1 126 ? -15.023 -5.254 -12.773 1 98.44 126 SER A N 1
ATOM 986 C CA . SER A 1 126 ? -16.203 -6.09 -12.586 1 98.44 126 SER A CA 1
ATOM 987 C C . SER A 1 126 ? -16.453 -6.375 -11.109 1 98.44 126 SER A C 1
ATOM 989 O O . SER A 1 126 ? -17.578 -6.723 -10.719 1 98.44 126 SER A O 1
ATOM 991 N N . LEU A 1 127 ? -15.477 -6.207 -10.281 1 98.25 127 LEU A N 1
ATOM 992 C CA . LEU A 1 127 ? -15.594 -6.438 -8.844 1 98.25 127 LEU A CA 1
ATOM 993 C C . LEU A 1 127 ? -15.922 -5.141 -8.109 1 98.25 127 LEU A C 1
ATOM 995 O O . LEU A 1 127 ? -16.016 -5.125 -6.879 1 98.25 127 LEU A O 1
ATOM 999 N N . GLY A 1 128 ? -15.961 -4.016 -8.859 1 98.25 128 GLY A N 1
ATOM 1000 C CA . GLY A 1 128 ? -16.391 -2.762 -8.258 1 98.25 128 GLY A CA 1
ATOM 1001 C C . GLY A 1 128 ? -15.25 -1.771 -8.07 1 98.25 128 GLY A C 1
ATOM 1002 O O . GLY A 1 128 ? -15.469 -0.65 -7.605 1 98.25 128 GLY A O 1
ATOM 1003 N N . PHE A 1 129 ? -14.062 -2.154 -8.477 1 98.69 129 PHE A N 1
ATOM 1004 C CA . PHE A 1 129 ? -12.961 -1.196 -8.43 1 98.69 129 PHE A CA 1
ATOM 1005 C C . PHE A 1 129 ? -13.172 -0.079 -9.445 1 98.69 129 PHE A C 1
ATOM 1007 O O . PHE A 1 129 ? -13.625 -0.327 -10.562 1 98.69 129 PHE A O 1
ATOM 1014 N N . LYS A 1 130 ? -12.797 1.099 -9.016 1 98.38 130 LYS A N 1
ATOM 1015 C CA . LYS A 1 130 ? -12.883 2.266 -9.891 1 98.38 130 LYS A CA 1
ATOM 1016 C C . LYS A 1 130 ? -11.516 2.904 -10.094 1 98.38 130 LYS A C 1
ATOM 1018 O O . LYS A 1 130 ? -10.727 3.002 -9.148 1 98.38 130 LYS A O 1
ATOM 1023 N N . GLU A 1 131 ? -11.312 3.307 -11.258 1 97.88 131 GLU A N 1
ATOM 1024 C CA . GLU A 1 131 ? -10.055 3.99 -11.555 1 97.88 131 GLU A CA 1
ATOM 1025 C C . GLU A 1 131 ? -9.977 5.336 -10.844 1 97.88 131 GLU A C 1
ATOM 1027 O O . GLU A 1 131 ? -10.961 6.086 -10.812 1 97.88 131 GLU A O 1
ATOM 1032 N N . LYS A 1 132 ? -8.852 5.598 -10.203 1 96.81 132 LYS A N 1
ATOM 1033 C CA . LYS A 1 132 ? -8.57 6.898 -9.602 1 96.81 132 LYS A CA 1
ATOM 1034 C C . LYS A 1 132 ? -7.742 7.773 -10.539 1 96.81 132 LYS A C 1
ATOM 1036 O O . LYS A 1 132 ? -6.816 7.289 -11.188 1 96.81 132 LYS A O 1
ATOM 1041 N N . GLU A 1 133 ? -8.047 9.055 -10.625 1 95.81 133 GLU A N 1
ATOM 1042 C CA . GLU A 1 133 ? -7.262 9.992 -11.414 1 95.81 133 GLU A CA 1
ATOM 1043 C C . GLU A 1 133 ? -5.926 10.297 -10.742 1 95.81 133 GLU A C 1
ATOM 1045 O O . GLU A 1 133 ? -5.727 11.398 -10.219 1 95.81 133 GLU A O 1
ATOM 1050 N N . SER A 1 134 ? -5.07 9.391 -10.75 1 97.31 134 SER A N 1
ATOM 1051 C CA . SER A 1 134 ? -3.758 9.477 -10.117 1 97.31 134 SER A CA 1
ATOM 1052 C C . SER A 1 134 ? -2.729 8.641 -10.859 1 97.31 134 SER A C 1
ATOM 1054 O O . SER A 1 134 ? -3.09 7.73 -11.617 1 97.31 134 SER A O 1
ATOM 1056 N N . ARG A 1 135 ? -1.556 9.016 -10.695 1 96.75 135 ARG A N 1
ATOM 1057 C CA . ARG A 1 135 ? -0.454 8.242 -11.258 1 96.75 135 ARG A CA 1
ATOM 1058 C C . ARG A 1 135 ? 0.412 7.637 -10.156 1 96.75 135 ARG A C 1
ATOM 1060 O O . ARG A 1 135 ? 0.471 8.164 -9.039 1 96.75 135 ARG A O 1
ATOM 1067 N N . ILE A 1 136 ? 1.053 6.523 -10.57 1 98.19 136 ILE A N 1
ATOM 1068 C CA . ILE A 1 136 ? 1.904 5.801 -9.633 1 98.19 136 ILE A CA 1
ATOM 1069 C C . ILE A 1 136 ? 3.355 6.242 -9.805 1 98.19 136 ILE A C 1
ATOM 1071 O O . ILE A 1 136 ? 3.83 6.406 -10.93 1 98.19 136 ILE A O 1
ATOM 1075 N N . TYR A 1 137 ? 4.059 6.457 -8.695 1 98.44 137 TYR A N 1
ATOM 1076 C CA . TYR A 1 137 ? 5.48 6.789 -8.672 1 98.44 137 TYR A CA 1
ATOM 1077 C C . TYR A 1 137 ? 6.25 5.82 -7.777 1 98.44 137 TYR A C 1
ATOM 1079 O O . TYR A 1 137 ? 5.77 5.438 -6.707 1 98.44 137 TYR A O 1
ATOM 1087 N N . VAL A 1 138 ? 7.441 5.414 -8.242 1 98.19 138 VAL A N 1
ATOM 1088 C CA . VAL A 1 138 ? 8.219 4.414 -7.52 1 98.19 138 VAL A CA 1
ATOM 1089 C C . VAL A 1 138 ? 9.672 4.875 -7.402 1 98.19 138 VAL A C 1
ATOM 1091 O O . VAL A 1 138 ? 10.234 5.41 -8.359 1 98.19 138 VAL A O 1
ATOM 1094 N N . LEU A 1 139 ? 10.234 4.727 -6.258 1 98.38 139 LEU A N 1
ATOM 1095 C CA . LEU A 1 139 ? 11.664 4.871 -5.988 1 98.38 139 LEU A CA 1
ATOM 1096 C C . LEU A 1 139 ? 12.297 3.52 -5.68 1 98.38 139 LEU A C 1
ATOM 1098 O O . LEU A 1 139 ? 11.953 2.877 -4.688 1 98.38 139 LEU A O 1
ATOM 1102 N N . LYS A 1 140 ? 13.141 2.992 -6.543 1 96.5 140 LYS A N 1
ATOM 1103 C CA . LYS A 1 140 ? 13.906 1.782 -6.254 1 96.5 140 LYS A CA 1
ATOM 1104 C C . LYS A 1 140 ? 15.078 2.084 -5.328 1 96.5 140 LYS A C 1
ATOM 1106 O O . LYS A 1 140 ? 15.844 3.023 -5.566 1 96.5 140 LYS A O 1
ATOM 1111 N N . THR A 1 141 ? 15.133 1.399 -4.188 1 91.56 141 THR A N 1
ATOM 1112 C CA . THR A 1 141 ? 16.172 1.666 -3.203 1 91.56 141 THR A CA 1
ATOM 1113 C C . THR A 1 141 ? 17.312 0.648 -3.328 1 91.56 141 THR A C 1
ATOM 1115 O O . THR A 1 141 ? 17.062 -0.512 -3.674 1 91.56 141 THR A O 1
ATOM 1118 N N . GLU A 1 142 ? 18.219 0.665 -4.176 1 68.38 142 GLU A N 1
ATOM 1119 C CA . GLU A 1 142 ? 19.328 -0.258 -4.352 1 68.38 142 GLU A CA 1
ATOM 1120 C C . GLU A 1 142 ? 19.75 -0.869 -3.02 1 68.38 142 GLU A C 1
ATOM 1122 O O . GLU A 1 142 ? 19.719 -0.202 -1.983 1 68.38 142 GLU A O 1
ATOM 1127 N N . SER A 1 143 ? 19.5 -2.184 -2.791 1 52.62 143 SER A N 1
ATOM 1128 C CA . SER A 1 143 ? 20.172 -2.805 -1.655 1 52.62 143 SER A CA 1
ATOM 1129 C C . SER A 1 143 ? 21.594 -2.256 -1.481 1 52.62 143 SER A C 1
ATOM 1131 O O . SER A 1 143 ?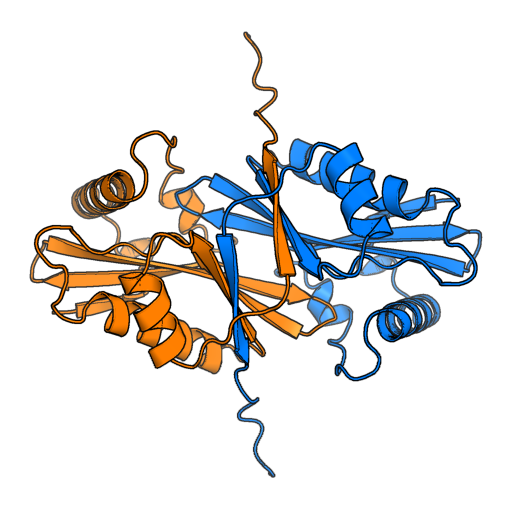 22.328 -2.105 -2.457 1 52.62 143 SER A O 1
ATOM 1133 N N . LEU A 1 144 ? 21.734 -1.397 -0.551 1 43.47 144 LEU A N 1
ATOM 1134 C CA . LEU A 1 144 ? 23.094 -1.265 -0.064 1 43.47 144 LEU A CA 1
ATOM 1135 C C . LEU A 1 144 ? 23.766 -2.631 0.08 1 43.47 144 LEU A C 1
ATOM 1137 O O . LEU A 1 144 ? 24.781 -2.764 0.759 1 43.47 144 LEU A O 1
ATOM 1141 N N . ILE A 1 145 ? 23.297 -3.723 -0.216 1 39.69 145 ILE A N 1
ATOM 1142 C CA . ILE A 1 145 ? 24.188 -4.871 -0.162 1 39.69 145 ILE A CA 1
ATOM 1143 C C . ILE A 1 145 ? 25.375 -4.641 -1.088 1 39.69 145 ILE A C 1
ATOM 1145 O O . ILE A 1 145 ? 25.219 -4.602 -2.311 1 39.69 145 ILE A O 1
ATOM 1149 N N . LYS A 1 146 ? 26.172 -3.68 -0.902 1 34.25 146 LYS A N 1
ATOM 1150 C CA . LYS A 1 146 ? 27.5 -3.793 -1.512 1 34.25 146 LYS A CA 1
ATOM 1151 C C . LYS A 1 146 ? 28 -5.23 -1.454 1 34.25 146 LYS A C 1
ATOM 1153 O O . LYS A 1 146 ? 27.594 -6.004 -0.587 1 34.25 146 LYS A O 1
ATOM 1158 N N . LYS A 1 147 ? 29.078 -5.5 -2.436 1 32.34 147 LYS A N 1
ATOM 1159 C CA . LYS A 1 147 ? 30.281 -6.289 -2.711 1 32.34 147 LYS A CA 1
ATOM 1160 C C . LYS A 1 147 ? 31.047 -6.574 -1.43 1 32.34 147 LYS A C 1
ATOM 1162 O O . LYS A 1 147 ? 31.781 -5.707 -0.931 1 32.34 147 LYS A O 1
ATOM 1167 N N . GLY A 1 148 ? 30.422 -6.805 -0.265 1 22.81 148 GLY A N 1
ATOM 1168 C CA . GLY A 1 148 ? 31.422 -7.617 0.389 1 22.81 148 GLY A CA 1
ATOM 1169 C C . GLY A 1 148 ? 31.703 -8.93 -0.328 1 22.81 148 GLY A C 1
ATOM 1170 O O . GLY A 1 148 ? 30.844 -9.438 -1.044 1 22.81 148 GLY A O 1
ATOM 1171 N N . MET B 1 1 ? 13.695 23.828 14.031 1 89.56 1 MET B N 1
ATOM 1172 C CA . MET B 1 1 ? 12.805 22.922 13.312 1 89.56 1 MET B CA 1
ATOM 1173 C C . MET B 1 1 ? 13.219 21.469 13.508 1 89.56 1 MET B C 1
ATOM 1175 O O . MET B 1 1 ? 14.406 21.156 13.445 1 89.56 1 MET B O 1
ATOM 1179 N N . LYS B 1 2 ? 12.312 20.672 13.906 1 95.25 2 LYS B N 1
ATOM 1180 C CA . LYS B 1 2 ? 12.562 19.266 14.18 1 95.25 2 LYS B CA 1
ATOM 1181 C C . LYS B 1 2 ? 11.781 18.375 13.219 1 95.25 2 LYS B C 1
ATOM 1183 O O . LYS B 1 2 ? 10.602 18.625 12.945 1 95.25 2 LYS B O 1
ATOM 1188 N N . ILE B 1 3 ? 12.492 17.406 12.617 1 97.69 3 ILE B N 1
ATOM 1189 C CA . ILE B 1 3 ? 11.867 16.344 11.852 1 97.69 3 ILE B CA 1
ATOM 1190 C C . ILE B 1 3 ? 12.102 15 12.555 1 97.69 3 ILE B C 1
ATOM 1192 O O . ILE B 1 3 ? 13.242 14.609 12.789 1 97.69 3 ILE B O 1
ATOM 1196 N N . ALA B 1 4 ? 11.07 14.328 12.883 1 97.25 4 ALA B N 1
ATOM 1197 C CA . ALA B 1 4 ? 11.258 13.141 13.703 1 97.25 4 ALA B CA 1
ATOM 1198 C C . ALA B 1 4 ? 10.164 12.109 13.43 1 97.25 4 ALA B C 1
ATOM 1200 O O . ALA B 1 4 ? 9.109 12.438 12.883 1 97.25 4 ALA B O 1
ATOM 1201 N N . LEU B 1 5 ? 10.547 10.859 13.758 1 97.69 5 LEU B N 1
ATOM 1202 C CA . LEU B 1 5 ? 9.555 9.789 13.82 1 97.69 5 LEU B CA 1
ATOM 1203 C C . LEU B 1 5 ? 8.656 9.953 15.039 1 97.69 5 LEU B C 1
ATOM 1205 O O . LEU B 1 5 ? 9.148 10.156 16.156 1 97.69 5 LEU B O 1
ATOM 1209 N N . LEU B 1 6 ? 7.398 9.898 14.82 1 97.5 6 LEU B N 1
ATOM 1210 C CA . LEU B 1 6 ? 6.457 10.055 15.922 1 97.5 6 LEU B CA 1
ATOM 1211 C C . LEU B 1 6 ? 6.266 8.734 16.656 1 97.5 6 LEU B C 1
ATOM 1213 O O . LEU B 1 6 ? 5.957 7.715 16.047 1 97.5 6 LEU B O 1
ATOM 1217 N N . GLN B 1 7 ? 6.438 8.797 17.891 1 93.69 7 GLN B N 1
ATOM 1218 C CA . GLN B 1 7 ? 6.141 7.66 18.766 1 93.69 7 GLN B CA 1
ATOM 1219 C C . GLN B 1 7 ? 4.875 7.902 19.578 1 93.69 7 GLN B C 1
ATOM 1221 O O . GLN B 1 7 ? 4.535 9.047 19.875 1 93.69 7 GLN B O 1
ATOM 1226 N N . GLU B 1 8 ? 4.246 6.793 19.859 1 90.69 8 GLU B N 1
ATOM 1227 C CA . GLU B 1 8 ? 3.021 6.906 20.641 1 90.69 8 GLU B CA 1
ATOM 1228 C C . GLU B 1 8 ? 3.266 7.676 21.938 1 90.69 8 GLU B C 1
ATOM 1230 O O . GLU B 1 8 ? 2.424 8.469 22.359 1 90.69 8 GLU B O 1
ATOM 1235 N N . SER B 1 9 ? 4.414 7.566 22.531 1 90.06 9 SER B N 1
ATOM 1236 C CA . SER B 1 9 ? 4.762 8.188 23.797 1 90.06 9 SER B CA 1
ATOM 1237 C C . SER B 1 9 ? 4.93 9.695 23.656 1 90.06 9 SER B C 1
ATOM 1239 O O . SER B 1 9 ? 4.871 10.438 24.641 1 90.06 9 SER B O 1
ATOM 1241 N N . ASP B 1 10 ? 5.109 10.148 22.438 1 87.19 10 ASP B N 1
ATOM 1242 C CA . ASP B 1 10 ? 5.32 11.57 22.156 1 87.19 10 ASP B CA 1
ATOM 1243 C C . ASP B 1 10 ? 3.99 12.305 22.016 1 87.19 10 ASP B C 1
ATOM 1245 O O . ASP B 1 10 ? 3.951 13.539 22.031 1 87.19 10 ASP B O 1
ATOM 1249 N N . VAL B 1 11 ? 2.945 11.523 21.953 1 93.94 11 VAL B N 1
ATOM 1250 C CA . VAL B 1 11 ? 1.688 12.141 21.531 1 93.94 11 VAL B CA 1
ATOM 1251 C C . VAL B 1 11 ? 0.944 12.664 22.75 1 93.94 11 VAL B C 1
ATOM 1253 O O . VAL B 1 11 ? 0.75 11.945 23.734 1 93.94 11 VAL B O 1
ATOM 1256 N N . ASN B 1 12 ? 0.664 13.891 22.781 1 94.81 12 ASN B N 1
ATOM 1257 C CA . ASN B 1 12 ? -0.25 14.516 23.734 1 94.81 12 ASN B CA 1
ATOM 1258 C C . ASN B 1 12 ? -1.469 15.109 23.031 1 94.81 12 ASN B C 1
ATOM 1260 O O . ASN B 1 12 ? -1.536 15.125 21.797 1 94.81 12 ASN B O 1
ATOM 1264 N N . PRO B 1 13 ? -2.486 15.555 23.75 1 96.06 13 PRO B N 1
ATOM 1265 C CA . PRO B 1 13 ? -3.73 16.016 23.125 1 96.06 13 PRO B CA 1
ATOM 1266 C C . PRO B 1 13 ? -3.506 17.188 22.156 1 96.06 13 PRO B C 1
ATOM 1268 O O . PRO B 1 13 ? -4.172 17.266 21.125 1 96.06 13 PRO B O 1
ATOM 1271 N N . ASP B 1 14 ? -2.609 18.016 22.484 1 96.75 14 ASP B N 1
ATOM 1272 C CA . ASP B 1 14 ? -2.322 19.141 21.609 1 96.75 14 ASP B CA 1
ATOM 1273 C C . ASP B 1 14 ? -1.761 18.688 20.266 1 96.75 14 ASP B C 1
ATOM 1275 O O . ASP B 1 14 ? -2.205 19.125 19.203 1 96.75 14 ASP B O 1
ATOM 1279 N N . MET B 1 15 ? -0.807 17.828 20.328 1 96.06 15 MET B N 1
ATOM 1280 C CA . MET B 1 15 ? -0.214 17.281 19.109 1 96.06 15 MET B CA 1
ATOM 1281 C C . MET B 1 15 ? -1.262 16.547 18.266 1 96.06 15 MET B C 1
ATOM 1283 O O . MET B 1 15 ? -1.308 16.719 17.047 1 96.06 15 MET B O 1
ATOM 1287 N N . GLU B 1 16 ? -2.086 15.766 18.938 1 97 16 GLU B N 1
ATOM 1288 C CA . GLU B 1 16 ? -3.148 15.039 18.25 1 97 16 GLU B CA 1
ATOM 1289 C C . GLU B 1 16 ? -4.062 16 17.484 1 97 16 GLU B C 1
ATOM 1291 O O . GLU B 1 16 ? -4.418 15.742 16.344 1 97 16 GLU B O 1
ATOM 1296 N N . GLN B 1 17 ? -4.426 17.062 18.109 1 97.38 17 GLN B N 1
ATOM 1297 C CA . GLN B 1 17 ? -5.297 18.062 17.484 1 97.38 17 GLN B CA 1
ATOM 1298 C C . GLN B 1 17 ? -4.617 18.703 16.281 1 97.38 17 GLN B C 1
ATOM 1300 O O . GLN B 1 17 ? -5.254 18.938 15.25 1 97.38 17 GLN B O 1
ATOM 1305 N N . GLN B 1 18 ? -3.373 19.047 16.438 1 97.75 18 GLN B N 1
ATOM 1306 C CA . GLN B 1 18 ? -2.645 19.688 15.344 1 97.75 18 GLN B CA 1
ATOM 1307 C C . GLN B 1 18 ? -2.506 18.75 14.148 1 97.75 18 GLN B C 1
ATOM 1309 O O . GLN B 1 18 ? -2.662 19.172 13 1 97.75 18 GLN B O 1
ATOM 1314 N N . LEU B 1 19 ? -2.248 17.469 14.414 1 98 19 LEU B N 1
ATOM 1315 C CA . LEU B 1 19 ? -2.139 16.484 13.336 1 98 19 LEU B CA 1
ATOM 1316 C C . LEU B 1 19 ? -3.475 16.312 12.625 1 98 19 LEU B C 1
ATOM 1318 O O . LEU B 1 19 ? -3.523 16.234 11.391 1 98 19 LEU B O 1
ATOM 1322 N N . ALA B 1 20 ? -4.516 16.266 13.398 1 97.56 20 ALA B N 1
ATOM 1323 C CA . ALA B 1 20 ? -5.852 16.172 12.828 1 97.56 20 ALA B CA 1
ATOM 1324 C C . ALA B 1 20 ? -6.164 17.375 11.953 1 97.56 20 ALA B C 1
ATOM 1326 O O . ALA B 1 20 ? -6.754 17.25 10.875 1 97.56 20 ALA B O 1
ATOM 1327 N N . GLY B 1 21 ? -5.789 18.547 12.414 1 97.75 21 GLY B N 1
ATOM 1328 C CA . GLY B 1 21 ? -5.977 19.766 11.648 1 97.75 21 GLY B CA 1
ATOM 1329 C C . GLY B 1 21 ? -5.184 19.781 10.359 1 97.75 21 GLY B C 1
ATOM 1330 O O . GLY B 1 21 ? -5.68 20.234 9.32 1 97.75 21 GLY B O 1
ATOM 1331 N N . LEU B 1 22 ? -3.988 19.328 10.414 1 97.94 22 LEU B N 1
ATOM 1332 C CA . LEU B 1 22 ? -3.154 19.219 9.227 1 97.94 22 LEU B CA 1
ATOM 1333 C C . LEU B 1 22 ? -3.809 18.312 8.188 1 97.94 22 LEU B C 1
ATOM 1335 O O . LEU B 1 22 ? -3.898 18.672 7.012 1 97.94 22 LEU B O 1
ATOM 1339 N N . PHE B 1 23 ? -4.328 17.219 8.695 1 98.06 23 PHE B N 1
ATOM 1340 C CA . PHE B 1 23 ? -4.93 16.266 7.77 1 98.06 23 PHE B CA 1
ATOM 1341 C C . PHE B 1 23 ? -6.164 16.859 7.105 1 98.06 23 PHE B C 1
ATOM 1343 O O . PHE B 1 23 ? -6.422 16.609 5.922 1 98.06 23 PHE B O 1
ATOM 1350 N N . ARG B 1 24 ? -6.906 17.641 7.812 1 97.62 24 ARG B N 1
ATOM 1351 C CA . ARG B 1 24 ? -8.102 18.25 7.25 1 97.62 24 ARG B CA 1
ATOM 1352 C C . ARG B 1 24 ? -7.75 19.172 6.078 1 97.62 24 ARG B C 1
ATOM 1354 O O . ARG B 1 24 ? -8.562 19.375 5.176 1 97.62 24 ARG B O 1
ATOM 1361 N N . GLN B 1 25 ? -6.508 19.719 6.086 1 96.69 25 GLN B N 1
ATOM 1362 C CA . GLN B 1 25 ? -6.059 20.531 4.961 1 96.69 25 GLN B CA 1
ATOM 1363 C C . GLN B 1 25 ? -5.848 19.672 3.715 1 96.69 25 GLN B C 1
ATOM 1365 O O . GLN B 1 25 ? -5.871 20.188 2.592 1 96.69 25 GLN B O 1
ATOM 1370 N N . LEU B 1 26 ? -5.57 18.422 3.934 1 94.56 26 LEU B N 1
ATOM 1371 C CA . LEU B 1 26 ? -5.395 17.469 2.836 1 94.56 26 LEU B CA 1
ATOM 1372 C C . LEU B 1 26 ? -6.742 16.984 2.307 1 94.56 26 LEU B C 1
ATOM 1374 O O . LEU B 1 26 ? -6.965 16.969 1.095 1 94.56 26 LEU B O 1
ATOM 1378 N N . ASN B 1 27 ? -7.59 16.547 3.211 1 92.56 27 ASN B N 1
ATOM 1379 C CA . ASN B 1 27 ? -8.938 16.078 2.893 1 92.56 27 ASN B CA 1
ATOM 1380 C C . ASN B 1 27 ? -9.914 16.375 4.035 1 92.56 27 ASN B C 1
ATOM 1382 O O . ASN B 1 27 ? -9.883 15.688 5.062 1 92.56 27 ASN B O 1
ATOM 1386 N N . ALA B 1 28 ? -10.875 17.219 3.824 1 90.81 28 ALA B N 1
ATOM 1387 C CA . ALA B 1 28 ? -11.766 17.703 4.883 1 90.81 28 ALA B CA 1
ATOM 1388 C C . ALA B 1 28 ? -12.945 16.75 5.07 1 90.81 28 ALA B C 1
ATOM 1390 O O . ALA B 1 28 ? -13.594 16.766 6.117 1 90.81 28 ALA B O 1
ATOM 1391 N N . ASP B 1 29 ? -13.164 15.883 4.188 1 90.88 29 ASP B N 1
ATOM 1392 C CA . ASP B 1 29 ? -14.414 15.125 4.164 1 90.88 29 ASP B CA 1
ATOM 1393 C C . ASP B 1 29 ? -14.211 13.711 4.707 1 90.88 29 ASP B C 1
ATOM 1395 O O . ASP B 1 29 ? -15.18 12.992 4.961 1 90.88 29 ASP B O 1
ATOM 1399 N N . ILE B 1 30 ? -13.008 13.359 4.973 1 90.81 30 ILE B N 1
ATOM 1400 C CA . ILE B 1 30 ? -12.719 11.992 5.371 1 90.81 30 ILE B CA 1
ATOM 1401 C C . ILE B 1 30 ? -12.75 11.875 6.895 1 90.81 30 ILE B C 1
ATOM 1403 O O . ILE B 1 30 ? -12.188 12.727 7.594 1 90.81 30 ILE B O 1
ATOM 1407 N N . LYS B 1 31 ? -13.516 10.883 7.336 1 92.62 31 LYS B N 1
ATOM 1408 C CA . LYS B 1 31 ? -13.43 10.555 8.758 1 92.62 31 LYS B CA 1
ATOM 1409 C C . LYS B 1 31 ? -12.039 10.023 9.109 1 92.62 31 LYS B C 1
ATOM 1411 O O . LYS B 1 31 ? -11.594 9.023 8.547 1 92.62 31 LYS B O 1
ATOM 1416 N N . GLN B 1 32 ? -11.445 10.656 10.016 1 96.44 32 GLN B N 1
ATOM 1417 C CA . GLN B 1 32 ? -10.07 10.32 10.375 1 96.44 32 GLN B CA 1
ATOM 1418 C C . GLN B 1 32 ? -10.031 9.133 11.336 1 96.44 32 GLN B C 1
ATOM 1420 O O . GLN B 1 32 ? -10.852 9.031 12.242 1 96.44 32 GLN B O 1
ATOM 1425 N N . MET B 1 33 ? -9.086 8.266 11.125 1 96.5 33 MET B N 1
ATOM 1426 C CA . MET B 1 33 ? -8.773 7.238 12.117 1 96.5 33 MET B CA 1
ATOM 1427 C C . MET B 1 33 ? -8.086 7.852 13.336 1 96.5 33 MET B C 1
ATOM 1429 O O . MET B 1 33 ? -7.414 8.875 13.219 1 96.5 33 MET B O 1
ATOM 1433 N N . ASN B 1 34 ? -8.242 7.195 14.445 1 92.88 34 ASN B N 1
ATOM 1434 C CA . ASN B 1 34 ? -7.57 7.695 15.641 1 92.88 34 ASN B CA 1
ATOM 1435 C C . ASN B 1 34 ? -6.066 7.449 15.578 1 92.88 34 ASN B C 1
ATOM 1437 O O . ASN B 1 34 ? -5.621 6.418 15.078 1 92.88 34 ASN B O 1
ATOM 1441 N N . LEU B 1 35 ? -5.371 8.375 16.125 1 96 35 LEU B N 1
ATOM 1442 C CA . LEU B 1 35 ? -3.916 8.312 16.094 1 96 35 LEU B CA 1
ATOM 1443 C C . LEU B 1 35 ? -3.406 7.066 16.812 1 96 35 LEU B C 1
ATOM 1445 O O . LEU B 1 35 ? -2.379 6.5 16.438 1 96 35 LEU B O 1
ATOM 1449 N N . LYS B 1 36 ? -4.121 6.656 17.828 1 94.25 36 LYS B N 1
ATOM 1450 C CA . LYS B 1 36 ? -3.74 5.457 18.562 1 94.25 36 LYS B CA 1
ATOM 1451 C C . LYS B 1 36 ? -3.732 4.23 17.656 1 94.25 36 LYS B C 1
ATOM 1453 O O . LYS B 1 36 ? -2.84 3.387 17.75 1 94.25 36 LYS B O 1
ATOM 1458 N N . GLN B 1 37 ? -4.707 4.145 16.766 1 95.38 37 GLN B N 1
ATOM 1459 C CA . GLN B 1 37 ? -4.766 3.049 15.805 1 95.38 37 GLN B CA 1
ATOM 1460 C C . GLN B 1 37 ? -3.621 3.133 14.797 1 95.38 37 GLN B C 1
ATOM 1462 O O . GLN B 1 37 ? -3.025 2.115 14.445 1 95.38 37 GLN B O 1
ATOM 1467 N N . VAL B 1 38 ? -3.371 4.359 14.43 1 97.75 38 VAL B N 1
ATOM 1468 C CA . VAL B 1 38 ? -2.332 4.582 13.43 1 97.75 38 VAL B CA 1
ATOM 1469 C C . VAL B 1 38 ? -0.966 4.234 14.016 1 97.75 38 VAL B C 1
ATOM 1471 O O . VAL B 1 38 ? -0.141 3.602 13.352 1 97.75 38 VAL B O 1
ATOM 1474 N N . LEU B 1 39 ? -0.76 4.543 15.289 1 97.5 39 LEU B N 1
ATOM 1475 C CA . LEU B 1 39 ? 0.55 4.391 15.914 1 97.5 39 LEU B CA 1
ATOM 1476 C C . LEU B 1 39 ? 0.647 3.061 16.656 1 97.5 39 LEU B C 1
ATOM 1478 O O . LEU B 1 39 ? 1.627 2.809 17.359 1 97.5 39 LEU B O 1
ATOM 1482 N N . ASP B 1 40 ? -0.386 2.203 16.531 1 95.75 40 ASP B N 1
ATOM 1483 C CA . ASP B 1 40 ? -0.332 0.867 17.125 1 95.75 40 ASP B CA 1
ATOM 1484 C C . ASP B 1 40 ? 0.946 0.139 16.703 1 95.75 40 ASP B C 1
ATOM 1486 O O . ASP B 1 40 ? 1.304 0.119 15.531 1 95.75 40 ASP B O 1
ATOM 1490 N N . PRO B 1 41 ? 1.668 -0.464 17.672 1 93.38 41 PRO B N 1
ATOM 1491 C CA . PRO B 1 41 ? 2.926 -1.144 17.344 1 93.38 41 PRO B CA 1
ATOM 1492 C C . PRO B 1 41 ? 2.748 -2.264 16.328 1 93.38 41 PRO B C 1
ATOM 1494 O O . PRO B 1 41 ? 3.695 -2.613 15.617 1 93.38 41 PRO B O 1
ATOM 1497 N N . GLU B 1 42 ? 1.608 -2.799 16.188 1 94.56 42 GLU B N 1
ATOM 1498 C CA . GLU B 1 42 ? 1.363 -3.877 15.227 1 94.56 42 GLU B CA 1
ATOM 1499 C C . GLU B 1 42 ? 1.021 -3.322 13.852 1 94.56 42 GLU B C 1
ATOM 1501 O O . GLU B 1 42 ? 0.932 -4.074 12.875 1 94.56 42 GLU B O 1
ATOM 1506 N N . ASN B 1 43 ? 0.698 -2.062 13.797 1 97.31 43 ASN B N 1
ATOM 1507 C CA . ASN B 1 43 ? 0.493 -1.391 12.523 1 97.31 43 ASN B CA 1
ATOM 1508 C C . ASN B 1 43 ? 1.819 -1.015 11.867 1 97.31 43 ASN B C 1
ATOM 1510 O O . ASN B 1 43 ? 2.648 -0.339 12.477 1 97.31 43 ASN B O 1
ATOM 1514 N N . PRO B 1 44 ? 2.08 -1.459 10.648 1 97.44 44 PRO B N 1
ATOM 1515 C CA . PRO B 1 44 ? 3.396 -1.272 10.039 1 97.44 44 PRO B CA 1
ATOM 1516 C C . PRO B 1 44 ? 3.574 0.117 9.43 1 97.44 44 PRO B C 1
ATOM 1518 O O . PRO B 1 44 ? 3.898 0.241 8.242 1 97.44 44 PRO B O 1
ATOM 1521 N N . ILE B 1 45 ? 3.449 1.141 10.25 1 97.81 45 ILE B N 1
ATOM 1522 C CA . ILE B 1 45 ? 3.49 2.514 9.758 1 97.81 45 ILE B CA 1
ATOM 1523 C C . ILE B 1 45 ? 4.605 3.281 10.461 1 97.81 45 ILE B C 1
ATOM 1525 O O . ILE B 1 45 ? 4.824 3.109 11.664 1 97.81 45 ILE B O 1
ATOM 1529 N N . CYS B 1 46 ? 5.242 4.113 9.656 1 97.88 46 CYS B N 1
ATOM 1530 C CA . CYS B 1 46 ? 6.078 5.199 10.164 1 97.88 46 CYS B CA 1
ATOM 1531 C C . CYS B 1 46 ? 5.434 6.555 9.891 1 97.88 46 CYS B C 1
ATOM 1533 O O . CYS B 1 46 ? 5.086 6.867 8.758 1 97.88 46 CYS B O 1
ATOM 1535 N N . LEU B 1 47 ? 5.234 7.254 10.945 1 98.56 47 LEU B N 1
ATOM 1536 C CA . LEU B 1 47 ? 4.758 8.625 10.812 1 98.56 47 LEU B CA 1
ATOM 1537 C C . LEU B 1 47 ? 5.859 9.617 11.172 1 98.56 47 LEU B C 1
ATOM 1539 O O . LEU B 1 47 ? 6.355 9.625 12.297 1 98.56 47 LEU B O 1
ATOM 1543 N N . VAL B 1 48 ? 6.246 10.453 10.203 1 98.69 48 VAL B N 1
ATOM 1544 C CA . VAL B 1 48 ? 7.23 11.508 10.43 1 98.69 48 VAL B CA 1
ATOM 1545 C C . VAL B 1 48 ? 6.535 12.867 10.445 1 98.69 48 VAL B C 1
ATOM 1547 O O . VAL B 1 48 ? 5.574 13.086 9.703 1 98.69 48 VAL B O 1
ATOM 1550 N N . TYR B 1 49 ? 7.016 13.703 11.289 1 98.31 49 TYR B N 1
ATOM 1551 C CA . TYR B 1 49 ? 6.457 15.047 11.383 1 98.31 49 TYR B CA 1
ATOM 1552 C C . TYR B 1 49 ? 7.562 16.094 11.5 1 98.31 49 TYR B C 1
ATOM 1554 O O . TYR B 1 49 ? 8.703 15.766 11.836 1 98.31 49 TYR B O 1
ATOM 1562 N N . CYS B 1 50 ? 7.25 17.266 11.102 1 98.06 50 CYS B N 1
ATOM 1563 C CA . CYS B 1 50 ? 8.102 18.422 11.32 1 98.06 50 CYS B CA 1
ATOM 1564 C C . CYS B 1 50 ? 7.43 19.422 12.258 1 98.06 50 CYS B C 1
ATOM 1566 O O . CYS B 1 50 ? 6.227 19.656 12.156 1 98.06 50 CYS B O 1
ATOM 1568 N N . LYS B 1 51 ? 8.219 19.938 13.172 1 96.94 51 LYS B N 1
ATOM 1569 C CA . LYS B 1 51 ? 7.645 20.906 14.109 1 96.94 51 LYS B CA 1
ATOM 1570 C C . LYS B 1 51 ? 8.609 22.062 14.367 1 96.94 51 LYS B C 1
ATOM 1572 O O . LYS B 1 51 ? 9.82 21.922 14.195 1 96.94 51 LYS B O 1
ATOM 1577 N N . GLU B 1 52 ? 8.102 23.188 14.664 1 97 52 GLU B N 1
ATOM 1578 C CA . GLU B 1 52 ? 8.773 24.375 15.172 1 97 52 GLU B CA 1
ATOM 1579 C C . GLU B 1 52 ? 8.164 24.828 16.484 1 97 52 GLU B C 1
ATOM 1581 O O . GLU B 1 52 ? 6.996 25.234 16.531 1 97 52 GLU B O 1
ATOM 1586 N N . GLY B 1 53 ? 9.031 24.734 17.594 1 94.62 53 GLY B N 1
ATOM 1587 C CA . GLY B 1 53 ? 8.414 24.922 18.891 1 94.62 53 GLY B CA 1
ATOM 1588 C C . GLY B 1 53 ? 7.332 23.906 19.188 1 94.62 53 GLY B C 1
ATOM 1589 O O . GLY B 1 53 ? 7.566 22.688 19.109 1 94.62 53 GLY B O 1
ATOM 1590 N N . ASP B 1 54 ? 6.094 24.422 19.422 1 94.19 54 ASP B N 1
ATOM 1591 C CA . ASP B 1 54 ? 4.996 23.516 19.766 1 94.19 54 ASP B CA 1
ATOM 1592 C C . ASP B 1 54 ? 4.055 23.328 18.578 1 94.19 54 ASP B C 1
ATOM 1594 O O . ASP B 1 54 ? 3.057 22.609 18.688 1 94.19 54 ASP B O 1
ATOM 1598 N N . LYS B 1 55 ? 4.496 23.844 17.484 1 97.12 55 LYS B N 1
ATOM 1599 C CA . LYS B 1 55 ? 3.615 23.797 16.328 1 97.12 55 LYS B CA 1
ATOM 1600 C C . LYS B 1 55 ? 4.055 22.688 15.359 1 97.12 55 LYS B C 1
ATOM 1602 O O . LYS B 1 55 ? 5.219 22.641 14.969 1 97.12 55 LYS B O 1
ATOM 1607 N N . VAL B 1 56 ? 3.15 21.828 15.031 1 98.06 56 VAL B N 1
ATOM 1608 C CA . VAL B 1 56 ? 3.391 20.828 13.992 1 98.06 56 VAL B CA 1
ATOM 1609 C C . VAL B 1 56 ? 3.117 21.438 12.617 1 98.06 56 VAL B C 1
ATOM 1611 O O . VAL B 1 56 ? 2.037 21.984 12.383 1 98.06 56 VAL B O 1
ATOM 1614 N N . LEU B 1 57 ? 4.07 21.312 11.688 1 98.62 57 LEU B N 1
ATOM 1615 C CA . LEU B 1 57 ? 3.996 22.047 10.43 1 98.62 57 LEU B CA 1
ATOM 1616 C C . LEU B 1 57 ? 3.715 21.109 9.266 1 98.62 57 LEU B C 1
ATOM 1618 O O . LEU B 1 57 ? 3.346 21.547 8.172 1 98.62 57 LEU B O 1
ATOM 1622 N N . GLY B 1 58 ? 3.928 19.828 9.438 1 98.69 58 GLY B N 1
ATOM 1623 C CA . GLY B 1 58 ? 3.723 18.844 8.391 1 98.69 58 GLY B CA 1
ATOM 1624 C C . GLY B 1 58 ? 3.857 17.406 8.875 1 98.69 58 GLY B C 1
ATOM 1625 O O . GLY B 1 58 ? 4.332 17.172 9.984 1 98.69 58 GLY B O 1
ATOM 1626 N N . MET B 1 59 ? 3.396 16.469 8.055 1 98.69 59 MET B N 1
ATOM 1627 C CA . MET B 1 59 ? 3.518 15.047 8.344 1 98.69 59 MET B CA 1
ATOM 1628 C C . MET B 1 59 ? 3.543 14.227 7.059 1 98.69 59 MET B C 1
ATOM 1630 O O . MET B 1 59 ? 3.146 14.719 6 1 98.69 59 MET B O 1
ATOM 1634 N N . ALA B 1 60 ? 4.02 13.094 7.137 1 98.81 60 ALA B N 1
ATOM 1635 C CA . ALA B 1 60 ? 4.051 12.086 6.082 1 98.81 60 ALA B CA 1
ATOM 1636 C C . ALA B 1 60 ? 4.113 10.68 6.672 1 98.81 60 ALA B C 1
ATOM 1638 O O . ALA B 1 60 ? 4.801 10.445 7.672 1 98.81 60 ALA B O 1
ATOM 1639 N N . LEU B 1 61 ? 3.398 9.797 6.125 1 98.81 61 LEU B N 1
ATOM 1640 C CA . LEU B 1 61 ? 3.361 8.422 6.613 1 98.81 61 LEU B CA 1
ATOM 1641 C C . LEU B 1 61 ? 3.861 7.457 5.547 1 98.81 61 LEU B C 1
ATOM 1643 O O . LEU B 1 61 ? 3.861 7.785 4.355 1 98.81 61 LEU B O 1
ATOM 1647 N N . MET B 1 62 ? 4.293 6.277 5.996 1 98.81 62 MET B N 1
ATOM 1648 C CA . MET B 1 62 ? 4.672 5.184 5.105 1 98.81 62 MET B CA 1
ATOM 1649 C C . MET B 1 62 ? 4.379 3.832 5.75 1 98.81 62 MET B C 1
ATOM 1651 O O . MET B 1 62 ? 4.77 3.586 6.891 1 98.81 62 MET B O 1
ATOM 1655 N N . CYS B 1 63 ? 3.623 3.037 5.047 1 98.5 63 CYS B N 1
ATOM 1656 C CA . CYS B 1 63 ? 3.473 1.648 5.473 1 98.5 63 CYS B CA 1
ATOM 1657 C C . CYS B 1 63 ? 4.543 0.767 4.84 1 98.5 63 CYS B C 1
ATOM 1659 O O . CYS B 1 63 ? 5 1.036 3.727 1 98.5 63 CYS B O 1
ATOM 1661 N N . THR B 1 64 ? 4.992 -0.26 5.598 1 98.19 64 THR B N 1
ATOM 1662 C CA . THR B 1 64 ? 5.992 -1.187 5.082 1 98.19 64 THR B CA 1
ATOM 1663 C C . THR B 1 64 ? 5.488 -2.625 5.152 1 98.19 64 THR B C 1
ATOM 1665 O O . THR B 1 64 ? 4.805 -3.002 6.109 1 98.19 64 THR B O 1
ATOM 1668 N N . TYR B 1 65 ? 5.805 -3.393 4.16 1 98.25 65 TYR B N 1
ATOM 1669 C CA . TYR B 1 65 ? 5.379 -4.785 4.098 1 98.25 65 TYR B CA 1
ATOM 1670 C C . TYR B 1 65 ? 6.262 -5.586 3.145 1 98.25 65 TYR B C 1
ATOM 1672 O O . TYR B 1 65 ? 7.012 -5.008 2.354 1 98.25 65 TYR B O 1
ATOM 1680 N N . THR B 1 66 ? 6.184 -6.898 3.289 1 97.81 66 THR B N 1
ATOM 1681 C CA . THR B 1 66 ? 6.93 -7.805 2.424 1 97.81 66 THR B CA 1
ATOM 1682 C C . THR B 1 66 ? 5.98 -8.641 1.57 1 97.81 66 THR B C 1
ATOM 1684 O O . THR B 1 66 ? 5.039 -9.25 2.09 1 97.81 66 THR B O 1
ATOM 1687 N N . VAL B 1 67 ? 6.152 -8.578 0.288 1 98 67 VAL B N 1
ATOM 1688 C CA . VAL B 1 67 ? 5.516 -9.484 -0.659 1 98 67 VAL B CA 1
ATOM 1689 C C . VAL B 1 67 ? 6.578 -10.234 -1.451 1 98 67 VAL B C 1
ATOM 1691 O O . VAL B 1 67 ? 7.777 -10.047 -1.231 1 98 67 VAL B O 1
ATOM 1694 N N . ILE B 1 68 ? 6.141 -11.07 -2.357 1 97 68 ILE B N 1
ATOM 1695 C CA . ILE B 1 68 ? 7.082 -11.906 -3.096 1 97 68 ILE B CA 1
ATOM 1696 C C . ILE B 1 68 ? 7.996 -11.031 -3.945 1 97 68 ILE B C 1
ATOM 1698 O O . ILE B 1 68 ? 9.188 -11.305 -4.074 1 97 68 ILE B O 1
ATOM 1702 N N . SER B 1 69 ? 7.488 -9.93 -4.398 1 96.56 69 SER B N 1
ATOM 1703 C CA . SER B 1 69 ? 8.227 -9.062 -5.316 1 96.56 69 SER B CA 1
ATOM 1704 C C . SER B 1 69 ? 9.172 -8.133 -4.562 1 96.56 69 SER B C 1
ATOM 1706 O O . SER B 1 69 ? 9.922 -7.375 -5.18 1 96.56 69 SER B O 1
ATOM 1708 N N . GLY B 1 70 ? 9.125 -8.117 -3.168 1 96.5 70 GLY B N 1
ATOM 1709 C CA . GLY B 1 70 ? 10.094 -7.297 -2.463 1 96.5 70 GLY B CA 1
ATOM 1710 C C . GLY B 1 70 ? 9.594 -6.793 -1.124 1 96.5 70 GLY B C 1
ATOM 1711 O O . GLY B 1 70 ? 8.5 -7.168 -0.685 1 96.5 70 GLY B O 1
ATOM 1712 N N . PHE B 1 71 ? 10.5 -6.055 -0.44 1 97.44 71 PHE B N 1
ATOM 1713 C CA . PHE B 1 71 ? 10.172 -5.293 0.757 1 97.44 71 PHE B CA 1
ATOM 1714 C C . PHE B 1 71 ? 9.805 -3.854 0.402 1 97.44 71 PHE B C 1
ATOM 1716 O O . PHE B 1 71 ? 10.664 -3.08 -0.022 1 97.44 71 PHE B O 1
ATOM 1723 N N . LYS B 1 72 ? 8.547 -3.486 0.615 1 97.88 72 LYS B N 1
ATOM 1724 C CA . LYS B 1 72 ? 8.008 -2.283 -0.014 1 97.88 72 LYS B CA 1
ATOM 1725 C C . LYS B 1 72 ? 7.52 -1.287 1.034 1 97.88 72 LYS B C 1
ATOM 1727 O O . LYS B 1 72 ? 7.211 -1.668 2.164 1 97.88 72 LYS B O 1
ATOM 1732 N N . GLY B 1 73 ? 7.492 -0.033 0.566 1 98.31 73 GLY B N 1
ATOM 1733 C CA . GLY B 1 73 ? 6.863 1.048 1.306 1 98.31 73 GLY B CA 1
ATOM 1734 C C . GLY B 1 73 ? 5.848 1.822 0.483 1 98.31 73 GLY B C 1
ATOM 1735 O O . GLY B 1 73 ? 6.074 2.09 -0.699 1 98.31 73 GLY B O 1
ATOM 1736 N N . TRP B 1 74 ? 4.723 2.139 1.109 1 98.69 74 TRP B N 1
ATOM 1737 C CA . TRP B 1 74 ? 3.727 3.01 0.494 1 98.69 74 TRP B CA 1
ATOM 1738 C C . TRP B 1 74 ? 3.598 4.32 1.265 1 98.69 74 TRP B C 1
ATOM 1740 O O . TRP B 1 74 ? 3.188 4.324 2.428 1 98.69 74 TRP B O 1
ATOM 1750 N N . VAL B 1 75 ? 3.914 5.395 0.649 1 98.75 75 VAL B N 1
ATOM 1751 C CA . VAL B 1 75 ? 3.801 6.715 1.259 1 98.75 75 VAL B CA 1
ATOM 1752 C C . VAL B 1 75 ? 2.355 7.199 1.184 1 98.75 75 VAL B C 1
ATOM 1754 O O . VAL B 1 75 ? 1.701 7.062 0.147 1 98.75 75 VAL B O 1
ATOM 1757 N N . GLU B 1 76 ? 1.885 7.715 2.303 1 97.88 76 GLU B N 1
ATOM 1758 C CA . GLU B 1 76 ? 0.515 8.203 2.438 1 97.88 76 GLU B CA 1
ATOM 1759 C C . GLU B 1 76 ? 0.471 9.523 3.199 1 97.88 76 GLU B C 1
ATOM 1761 O O . GLU B 1 76 ? 1.341 9.797 4.031 1 97.88 76 GLU B O 1
ATOM 1766 N N . ASP B 1 77 ? -0.523 10.344 2.953 1 97.62 77 ASP B N 1
ATOM 1767 C CA . ASP B 1 77 ? -0.958 11.461 3.785 1 97.62 77 ASP B CA 1
ATOM 1768 C C . ASP B 1 77 ? 0.174 12.469 3.992 1 97.62 77 ASP B C 1
ATOM 1770 O O . ASP B 1 77 ? 0.456 12.867 5.125 1 97.62 77 ASP B O 1
ATOM 1774 N N . VAL B 1 78 ? 0.85 12.828 2.91 1 98.31 78 VAL B N 1
ATOM 1775 C CA . VAL B 1 78 ? 1.87 13.867 2.949 1 98.31 78 VAL B CA 1
ATOM 1776 C C . VAL B 1 78 ? 1.205 15.242 2.934 1 98.31 78 VAL B C 1
ATOM 1778 O O . VAL B 1 78 ? 0.49 15.586 1.987 1 98.31 78 VAL B O 1
ATOM 1781 N N . VAL B 1 79 ? 1.469 16.016 4.004 1 98.25 79 VAL B N 1
ATOM 1782 C CA . VAL B 1 79 ? 0.816 17.312 4.062 1 98.25 79 VAL B CA 1
ATOM 1783 C C . VAL B 1 79 ? 1.694 18.297 4.832 1 98.25 79 VAL B C 1
ATOM 1785 O O . VAL B 1 79 ? 2.297 17.938 5.848 1 98.25 79 VAL B O 1
ATOM 1788 N N . VAL B 1 80 ? 1.851 19.422 4.309 1 98.31 80 VAL B N 1
ATOM 1789 C CA . VAL B 1 80 ? 2.455 20.578 4.973 1 98.31 80 VAL B CA 1
ATOM 1790 C C . VAL B 1 80 ? 1.397 21.656 5.199 1 98.31 80 VAL B C 1
ATOM 1792 O O . VAL B 1 80 ? 0.559 21.906 4.332 1 98.31 80 VAL B O 1
ATOM 1795 N N . ASP B 1 81 ? 1.449 22.25 6.328 1 98.38 81 ASP B N 1
ATOM 1796 C CA . ASP B 1 81 ? 0.529 23.344 6.641 1 98.38 81 ASP B CA 1
ATOM 1797 C C . ASP B 1 81 ? 0.532 24.391 5.535 1 98.38 81 ASP B C 1
ATOM 1799 O O . ASP B 1 81 ? 1.594 24.797 5.059 1 98.38 81 ASP B O 1
ATOM 1803 N N . VAL B 1 82 ? -0.6 24.875 5.199 1 97.38 82 VAL B N 1
ATOM 1804 C CA . VAL B 1 82 ? -0.787 25.781 4.07 1 97.38 82 VAL B CA 1
ATOM 1805 C C . VAL B 1 82 ? 0.024 27.062 4.289 1 97.38 82 VAL B C 1
ATOM 1807 O O . VAL B 1 82 ? 0.545 27.641 3.336 1 97.38 82 VAL B O 1
ATOM 1810 N N . GLU B 1 83 ? 0.228 27.484 5.469 1 97.12 83 GLU B N 1
ATOM 1811 C CA . GLU B 1 83 ? 0.918 28.734 5.781 1 97.12 83 GLU B CA 1
ATOM 1812 C C . GLU B 1 83 ? 2.434 28.547 5.727 1 97.12 83 GLU B C 1
ATOM 1814 O O . GLU B 1 83 ? 3.182 29.531 5.832 1 97.12 83 GLU B O 1
ATOM 1819 N N . HIS B 1 84 ? 2.867 27.344 5.543 1 97.06 84 HIS B N 1
ATOM 1820 C CA . HIS B 1 84 ? 4.301 27.078 5.621 1 97.06 84 HIS B CA 1
ATOM 1821 C C . HIS B 1 84 ? 4.793 26.328 4.395 1 97.06 84 HIS B C 1
ATOM 1823 O O . HIS B 1 84 ? 5.875 25.734 4.422 1 97.06 84 HIS B O 1
ATOM 1829 N N . ARG B 1 85 ? 4.035 26.297 3.344 1 96.19 85 ARG B N 1
ATOM 1830 C CA . ARG B 1 85 ? 4.414 25.641 2.102 1 96.19 85 ARG B CA 1
ATOM 1831 C C . ARG B 1 85 ? 5.441 26.453 1.331 1 96.19 85 ARG B C 1
ATOM 1833 O O . ARG B 1 85 ? 5.648 27.625 1.626 1 96.19 85 ARG B O 1
ATOM 1840 N N . GLY B 1 86 ? 6.164 25.75 0.488 1 94.31 86 GLY B N 1
ATOM 1841 C CA . GLY B 1 86 ? 7.152 26.438 -0.336 1 94.31 86 GLY B CA 1
ATOM 1842 C C . GLY B 1 86 ? 8.461 26.688 0.386 1 94.31 86 GLY B C 1
ATOM 1843 O O . GLY B 1 86 ? 9.305 27.453 -0.092 1 94.31 86 GLY B O 1
ATOM 1844 N N . LYS B 1 87 ? 8.656 26.062 1.544 1 95.12 87 LYS B N 1
ATOM 1845 C CA . LYS B 1 87 ? 9.852 26.281 2.355 1 95.12 87 LYS B CA 1
ATOM 1846 C C . LYS B 1 87 ? 10.703 25.016 2.438 1 95.12 87 LYS B C 1
ATOM 1848 O O . LYS B 1 87 ? 11.586 24.906 3.293 1 95.12 87 LYS B O 1
ATOM 1853 N N . GLY B 1 88 ? 10.32 24.016 1.669 1 97.06 88 GLY B N 1
ATOM 1854 C CA . GLY B 1 88 ? 11.133 22.812 1.597 1 97.06 88 GLY B CA 1
ATOM 1855 C C . GLY B 1 88 ? 10.758 21.781 2.643 1 97.06 88 GLY B C 1
ATOM 1856 O O . GLY B 1 88 ? 11.43 20.75 2.768 1 97.06 88 GLY B O 1
ATOM 1857 N N . LEU B 1 89 ? 9.734 21.984 3.379 1 98 89 LEU B N 1
ATOM 1858 C CA . LEU B 1 89 ? 9.359 21.078 4.461 1 98 89 LEU B CA 1
ATOM 1859 C C . LEU B 1 89 ? 8.891 19.734 3.906 1 98 89 LEU B C 1
ATOM 1861 O O . LEU B 1 89 ? 9.18 18.688 4.484 1 98 89 LEU B O 1
ATOM 1865 N N . GLY B 1 90 ? 8.148 19.781 2.771 1 98.31 90 GLY B N 1
ATOM 1866 C CA . GLY B 1 90 ? 7.75 18.531 2.127 1 98.31 90 GLY B CA 1
ATOM 1867 C C . GLY B 1 90 ? 8.922 17.656 1.749 1 98.31 90 GLY B C 1
ATOM 1868 O O . GLY B 1 90 ? 8.883 16.438 1.959 1 98.31 90 GLY B O 1
ATOM 1869 N N . ARG B 1 91 ? 9.93 18.312 1.255 1 98.56 91 ARG B N 1
ATOM 1870 C CA . ARG B 1 91 ? 11.133 17.578 0.883 1 98.56 91 ARG B CA 1
ATOM 1871 C C . ARG B 1 91 ? 11.781 16.938 2.104 1 98.56 91 ARG B C 1
ATOM 1873 O O . ARG B 1 91 ? 12.156 15.758 2.064 1 98.56 91 ARG B O 1
ATOM 1880 N N . LYS B 1 92 ? 11.914 17.641 3.182 1 98.56 92 LYS B N 1
ATOM 1881 C CA . LYS B 1 92 ? 12.547 17.125 4.391 1 98.56 92 LYS B CA 1
ATOM 1882 C C . LYS B 1 92 ? 11.773 15.938 4.945 1 98.56 92 LYS B C 1
ATOM 1884 O O . LYS B 1 92 ? 12.375 14.953 5.383 1 98.56 92 LYS B O 1
ATOM 1889 N N . LEU B 1 93 ? 10.445 16.031 4.953 1 98.75 93 LEU B N 1
ATOM 1890 C CA . LEU B 1 93 ? 9.609 14.922 5.402 1 98.75 93 LEU B CA 1
ATOM 1891 C C . LEU B 1 93 ? 9.836 13.68 4.547 1 98.75 93 LEU B C 1
ATOM 1893 O O . LEU B 1 93 ? 10.062 12.586 5.07 1 98.75 93 LEU B O 1
ATOM 1897 N N . MET B 1 94 ? 9.82 13.859 3.242 1 98.81 94 MET B N 1
ATOM 1898 C CA . MET B 1 94 ? 9.984 12.75 2.309 1 98.81 94 MET B CA 1
ATOM 1899 C C . MET B 1 94 ? 11.391 12.164 2.404 1 98.81 94 MET B C 1
ATOM 1901 O O . MET B 1 94 ? 11.562 10.945 2.338 1 98.81 94 MET B O 1
ATOM 1905 N N . GLU B 1 95 ? 12.367 13.016 2.557 1 98.69 95 GLU B N 1
ATOM 1906 C CA . GLU B 1 95 ? 13.734 12.531 2.721 1 98.69 95 GLU B CA 1
ATOM 1907 C C . GLU B 1 95 ? 13.867 11.664 3.965 1 98.69 95 GLU B C 1
ATOM 1909 O O . GLU B 1 95 ? 14.57 10.648 3.949 1 98.69 95 GLU B O 1
ATOM 1914 N N . LYS B 1 96 ? 13.242 12.055 5.004 1 98.69 96 LYS B N 1
ATOM 1915 C CA . LYS B 1 96 ? 13.273 11.258 6.23 1 98.69 96 LYS B CA 1
ATOM 1916 C C . LYS B 1 96 ? 12.633 9.898 6.023 1 98.69 96 LYS B C 1
ATOM 1918 O O . LYS B 1 96 ? 13.148 8.875 6.484 1 98.69 96 LYS B O 1
ATOM 1923 N N . LEU B 1 97 ? 11.492 9.844 5.312 1 98.75 97 LEU B N 1
ATOM 1924 C CA . LEU B 1 97 ? 10.844 8.57 5.023 1 98.75 97 LEU B CA 1
ATOM 1925 C C . LEU B 1 97 ? 11.734 7.684 4.156 1 98.75 97 LEU B C 1
ATOM 1927 O O . LEU B 1 97 ? 11.844 6.48 4.398 1 98.75 97 LEU B O 1
ATOM 1931 N N . VAL B 1 98 ? 12.336 8.297 3.17 1 98.38 98 VAL B N 1
ATOM 1932 C CA . VAL B 1 98 ? 13.211 7.543 2.275 1 98.38 98 VAL B CA 1
ATOM 1933 C C . VAL B 1 98 ? 14.391 6.984 3.059 1 98.38 98 VAL B C 1
ATOM 1935 O O . VAL B 1 98 ? 14.766 5.82 2.887 1 98.38 98 VAL B O 1
ATOM 1938 N N . GLU B 1 99 ? 14.953 7.77 3.922 1 97.94 99 GLU B N 1
ATOM 1939 C CA . GLU B 1 99 ? 16.047 7.328 4.781 1 97.94 99 GLU B CA 1
ATOM 1940 C C . GLU B 1 99 ? 15.633 6.148 5.648 1 97.94 99 GLU B C 1
ATOM 1942 O O . GLU B 1 99 ? 16.344 5.141 5.719 1 97.94 99 GLU B O 1
ATOM 1947 N N . LEU B 1 100 ? 14.531 6.242 6.301 1 97.62 100 LEU B N 1
ATOM 1948 C CA . LEU B 1 100 ? 14.008 5.164 7.129 1 97.62 100 LEU B CA 1
ATOM 1949 C C . LEU B 1 100 ? 13.781 3.9 6.301 1 97.62 100 LEU B C 1
ATOM 1951 O O . LEU B 1 100 ? 14.07 2.793 6.762 1 97.62 100 LEU B O 1
ATOM 1955 N N . GLY B 1 101 ? 13.219 4.113 5.074 1 97.62 101 GLY B N 1
ATOM 1956 C CA . GLY B 1 101 ? 13.016 2.984 4.184 1 97.62 101 GLY B CA 1
ATOM 1957 C C . GLY B 1 101 ? 14.305 2.262 3.828 1 97.62 101 GLY B C 1
ATOM 1958 O O . GLY B 1 101 ? 14.352 1.029 3.844 1 97.62 101 GLY B O 1
ATOM 1959 N N . LYS B 1 102 ? 15.312 3.037 3.535 1 96.62 102 LYS B N 1
ATOM 1960 C CA . LYS B 1 102 ? 16.609 2.455 3.219 1 96.62 102 LYS B CA 1
ATOM 1961 C C . LYS B 1 102 ? 17.188 1.701 4.414 1 96.62 102 LYS B C 1
ATOM 1963 O O . LYS B 1 102 ? 17.703 0.596 4.266 1 96.62 102 LYS B O 1
ATOM 1968 N N . GLU B 1 103 ? 17.078 2.264 5.551 1 96.31 103 GLU B N 1
ATOM 1969 C CA . GLU B 1 103 ? 17.562 1.634 6.777 1 96.31 103 GLU B CA 1
ATOM 1970 C C . GLU B 1 103 ? 16.859 0.305 7.031 1 96.31 103 GLU B C 1
ATOM 1972 O O . GLU B 1 103 ? 17.469 -0.638 7.543 1 96.31 103 GLU B O 1
ATOM 1977 N N . LYS B 1 104 ? 15.578 0.235 6.652 1 95.94 104 LYS B N 1
ATOM 1978 C CA . LYS B 1 104 ? 14.781 -0.976 6.84 1 95.94 104 LYS B CA 1
ATOM 1979 C C . LYS B 1 104 ? 15.078 -2.002 5.75 1 95.94 104 LYS B C 1
ATOM 1981 O O . LYS B 1 104 ? 14.633 -3.148 5.832 1 95.94 104 LYS B O 1
ATOM 1986 N N . GLY B 1 105 ? 15.727 -1.516 4.672 1 95.69 105 GLY B N 1
ATOM 1987 C CA . GLY B 1 105 ? 16.062 -2.428 3.59 1 95.69 105 GLY B CA 1
ATOM 1988 C C . GLY B 1 105 ? 14.984 -2.537 2.537 1 95.69 105 GLY B C 1
ATOM 1989 O O . GLY B 1 105 ? 14.898 -3.543 1.827 1 95.69 105 GLY B O 1
ATOM 1990 N N . LEU B 1 106 ? 14.125 -1.547 2.467 1 97.44 106 LEU B N 1
ATOM 1991 C CA . LEU B 1 106 ? 13.102 -1.569 1.425 1 97.44 106 LEU B CA 1
ATOM 1992 C C . LEU B 1 106 ? 13.742 -1.635 0.041 1 97.44 106 LEU B C 1
ATOM 1994 O O . LEU B 1 106 ? 14.758 -0.983 -0.21 1 97.44 106 LEU B O 1
ATOM 1998 N N . THR B 1 107 ? 13.109 -2.375 -0.816 1 96.88 107 THR B N 1
ATOM 1999 C CA . THR B 1 107 ? 13.586 -2.477 -2.189 1 96.88 107 THR B CA 1
ATOM 2000 C C . THR B 1 107 ? 12.914 -1.433 -3.076 1 96.88 107 THR B C 1
ATOM 2002 O O . THR B 1 107 ? 13.469 -1.024 -4.098 1 96.88 107 THR B O 1
ATOM 2005 N N . GLU B 1 108 ? 11.656 -1.044 -2.682 1 97.56 108 GLU B N 1
ATOM 2006 C CA . GLU B 1 108 ? 10.898 -0.024 -3.398 1 97.56 108 GLU B CA 1
ATOM 2007 C C . GLU B 1 108 ? 10.062 0.823 -2.438 1 97.56 108 GLU B C 1
ATOM 2009 O O . GLU B 1 108 ? 9.531 0.311 -1.451 1 97.56 108 GLU B O 1
ATOM 2014 N N . ILE B 1 109 ? 10 2.041 -2.727 1 98.62 109 ILE B N 1
ATOM 2015 C CA . ILE B 1 109 ? 9.07 2.965 -2.094 1 98.62 109 ILE B CA 1
ATOM 2016 C C . ILE B 1 109 ? 8.109 3.523 -3.141 1 98.62 109 ILE B C 1
ATOM 2018 O O . ILE B 1 109 ? 8.539 4.012 -4.188 1 98.62 109 ILE B O 1
ATOM 2022 N N . LEU B 1 110 ? 6.781 3.398 -2.854 1 98.69 110 LEU B N 1
ATOM 2023 C CA . LEU B 1 110 ? 5.766 3.777 -3.828 1 98.69 110 LEU B CA 1
ATOM 2024 C C . LEU B 1 110 ? 4.836 4.844 -3.26 1 98.69 110 LEU B C 1
ATOM 2026 O O . LEU B 1 110 ? 4.727 4.988 -2.041 1 98.69 110 LEU B O 1
ATOM 2030 N N . LEU B 1 111 ? 4.254 5.555 -4.133 1 98.69 111 LEU B N 1
ATOM 2031 C CA . LEU B 1 111 ? 3.146 6.461 -3.84 1 98.69 111 LEU B CA 1
ATOM 2032 C C . LEU B 1 111 ? 2.299 6.707 -5.082 1 98.69 111 LEU B C 1
ATOM 2034 O O . LEU B 1 111 ? 2.646 6.254 -6.176 1 98.69 111 LEU B O 1
ATOM 2038 N N . PHE B 1 112 ? 1.169 7.332 -4.859 1 98.31 112 PHE B N 1
ATOM 2039 C CA . PHE B 1 112 ? 0.384 7.836 -5.98 1 98.31 112 PHE B CA 1
ATOM 2040 C C . PHE B 1 112 ? -0.081 9.266 -5.715 1 98.31 112 PHE B C 1
ATOM 2042 O O . PHE B 1 112 ? -0.185 9.688 -4.562 1 98.31 112 PHE B O 1
ATOM 2049 N N . SER B 1 113 ? -0.274 9.992 -6.742 1 97.69 113 SER B N 1
ATOM 2050 C CA . SER B 1 113 ? -0.676 11.391 -6.656 1 97.69 113 SER B CA 1
ATOM 2051 C C . SER B 1 113 ? -1.6 11.773 -7.805 1 97.69 113 SER B C 1
ATOM 2053 O O . SER B 1 113 ? -1.392 11.344 -8.945 1 97.69 113 SER B O 1
ATOM 2055 N N . ALA B 1 114 ? -2.572 12.602 -7.465 1 96.19 114 ALA B N 1
ATOM 2056 C CA . ALA B 1 114 ? -3.408 13.172 -8.516 1 96.19 114 ALA B CA 1
ATOM 2057 C C . ALA B 1 114 ? -2.584 14.055 -9.453 1 96.19 114 ALA B C 1
ATOM 2059 O O . ALA B 1 114 ? -1.671 14.758 -9.016 1 96.19 114 ALA B O 1
ATOM 2060 N N . ASP B 1 115 ? -3.014 14.102 -10.656 1 93.88 115 ASP B N 1
ATOM 2061 C CA . ASP B 1 115 ? -2.266 14.812 -11.688 1 93.88 115 ASP B CA 1
ATOM 2062 C C . ASP B 1 115 ? -2.23 16.312 -11.414 1 93.88 115 ASP B C 1
ATOM 2064 O O . ASP B 1 115 ? -1.282 17 -11.805 1 93.88 115 ASP B O 1
ATOM 2068 N N . LYS B 1 116 ? -3.182 16.781 -10.711 1 94.56 116 LYS B N 1
ATOM 2069 C CA . LYS B 1 116 ? -3.287 18.219 -10.477 1 94.56 116 LYS B CA 1
ATOM 2070 C C . LYS B 1 116 ? -2.303 18.672 -9.406 1 94.56 116 LYS 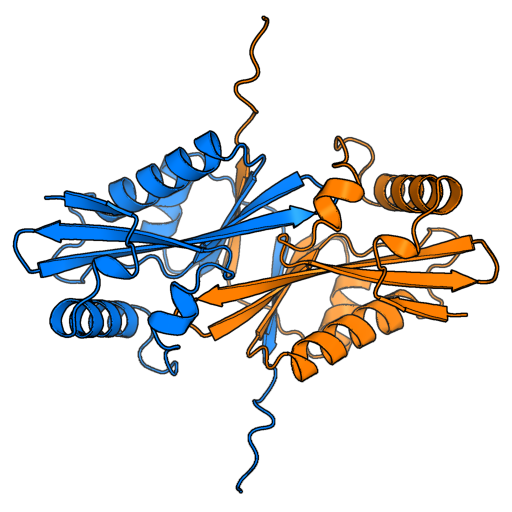B C 1
ATOM 2072 O O . LYS B 1 116 ? -2.076 19.875 -9.234 1 94.56 116 LYS B O 1
ATOM 2077 N N . ARG B 1 117 ? -1.743 17.719 -8.695 1 95.31 117 ARG B N 1
ATOM 2078 C CA . ARG B 1 117 ? -0.809 18.062 -7.629 1 95.31 117 ARG B CA 1
ATOM 2079 C C . ARG B 1 117 ? 0.606 18.219 -8.172 1 95.31 117 ARG B C 1
ATOM 2081 O O . ARG B 1 117 ? 1.525 17.516 -7.754 1 95.31 117 ARG B O 1
ATOM 2088 N N . ILE B 1 118 ? 0.816 19.266 -8.906 1 96.12 118 ILE B N 1
ATOM 2089 C CA . ILE B 1 118 ? 2.027 19.469 -9.695 1 96.12 118 ILE B CA 1
ATOM 2090 C C . ILE B 1 118 ? 3.227 19.641 -8.758 1 96.12 118 ILE B C 1
ATOM 2092 O O . ILE B 1 118 ? 4.289 19.047 -9 1 96.12 118 ILE B O 1
ATOM 2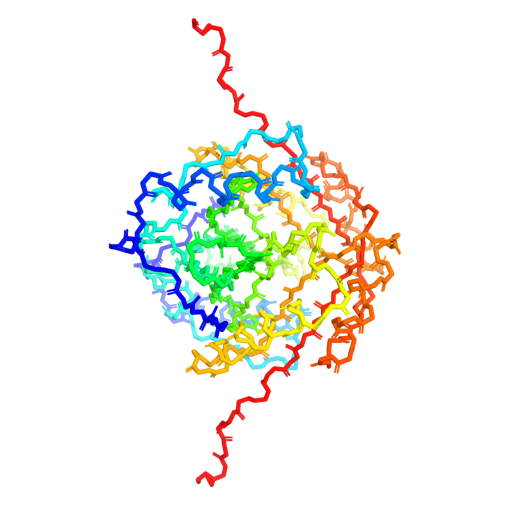096 N N . GLU B 1 119 ? 3.082 20.422 -7.684 1 95.94 119 GLU B N 1
ATOM 2097 C CA . GLU B 1 119 ? 4.184 20.672 -6.758 1 95.94 119 GLU B CA 1
ATOM 2098 C C . GLU B 1 119 ? 4.617 19.391 -6.059 1 95.94 119 GLU B C 1
ATOM 2100 O O . GLU B 1 119 ? 5.812 19.141 -5.898 1 95.94 119 GLU B O 1
ATOM 2105 N N . ALA B 1 120 ? 3.654 18.578 -5.656 1 97 120 ALA B N 1
ATOM 2106 C CA . ALA B 1 120 ? 3.961 17.297 -5.02 1 97 120 ALA B CA 1
ATOM 2107 C C . ALA B 1 120 ? 4.676 16.359 -5.988 1 97 120 ALA B C 1
ATOM 2109 O O . ALA B 1 120 ? 5.684 15.75 -5.637 1 97 120 ALA B O 1
ATOM 2110 N N . ILE B 1 121 ? 4.191 16.312 -7.195 1 98 121 ILE B N 1
ATOM 2111 C CA . ILE B 1 121 ? 4.766 15.445 -8.219 1 98 121 ILE B CA 1
ATOM 2112 C C . ILE B 1 121 ? 6.207 15.867 -8.5 1 98 121 ILE B C 1
ATOM 2114 O O . ILE B 1 121 ? 7.102 15.023 -8.578 1 98 121 ILE B O 1
ATOM 2118 N N . ASN B 1 122 ? 6.426 17.172 -8.633 1 97.94 122 ASN B N 1
ATOM 2119 C CA . ASN B 1 122 ? 7.773 17.672 -8.844 1 97.94 122 ASN B CA 1
ATOM 2120 C C . ASN B 1 122 ? 8.703 17.312 -7.691 1 97.94 122 ASN B C 1
ATOM 2122 O O . ASN B 1 122 ? 9.867 16.969 -7.91 1 97.94 122 ASN B O 1
ATOM 2126 N N . LEU B 1 123 ? 8.227 17.406 -6.5 1 98.25 123 LEU B N 1
ATOM 2127 C CA . LEU B 1 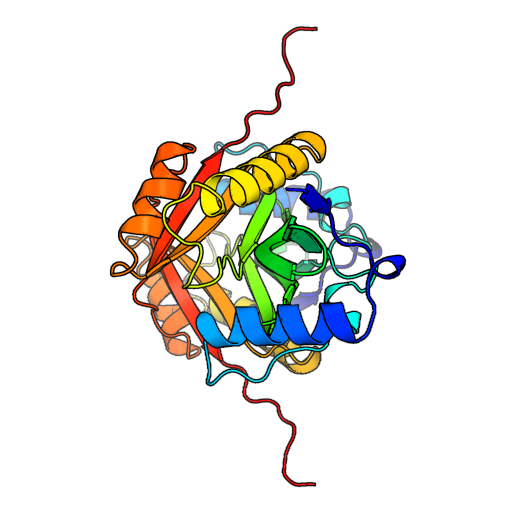123 ? 9 17.016 -5.328 1 98.25 123 LEU B CA 1
ATOM 2128 C C . LEU B 1 123 ? 9.406 15.547 -5.422 1 98.25 123 LEU B C 1
ATOM 2130 O O . LEU B 1 123 ? 10.586 15.211 -5.254 1 98.25 123 LEU B O 1
ATOM 2134 N N . TYR B 1 124 ? 8.445 14.656 -5.73 1 98.62 124 TYR B N 1
ATOM 2135 C CA . TYR B 1 124 ? 8.719 13.227 -5.781 1 98.62 124 TYR B CA 1
ATOM 2136 C C . TYR B 1 124 ? 9.734 12.906 -6.871 1 98.62 124 TYR B C 1
ATOM 2138 O O . TYR B 1 124 ? 10.68 12.141 -6.648 1 98.62 124 TYR B O 1
ATOM 2146 N N . LYS B 1 125 ? 9.547 13.516 -7.996 1 98.44 125 LYS B N 1
ATOM 2147 C CA . LYS B 1 125 ? 10.477 13.305 -9.102 1 98.44 125 LYS B CA 1
ATOM 2148 C C . LYS B 1 125 ? 11.883 13.789 -8.734 1 98.44 125 LYS B C 1
ATOM 2150 O O . LYS B 1 125 ? 12.875 13.141 -9.062 1 98.44 125 LYS B O 1
ATOM 2155 N N . SER B 1 126 ? 11.969 14.906 -8.055 1 98.44 126 SER B N 1
ATOM 2156 C CA . SER B 1 126 ? 13.258 15.461 -7.66 1 98.44 126 SER B CA 1
ATOM 2157 C C . SER B 1 126 ? 13.969 14.555 -6.66 1 98.44 126 SER B C 1
ATOM 2159 O O . SER B 1 126 ? 15.188 14.641 -6.496 1 98.44 126 SER B O 1
ATOM 2161 N N . LEU B 1 127 ? 13.242 13.68 -6.02 1 98.25 127 LEU B N 1
ATOM 2162 C CA . LEU B 1 127 ? 13.805 12.75 -5.043 1 98.25 127 LEU B CA 1
ATOM 2163 C C . LEU B 1 127 ? 14.148 11.422 -5.699 1 98.25 127 LEU B C 1
ATOM 2165 O O . LEU B 1 127 ? 14.594 10.484 -5.02 1 98.25 127 LEU B O 1
ATOM 2169 N N . GLY B 1 128 ? 13.812 11.281 -6.992 1 98.25 128 GLY B N 1
ATOM 2170 C CA . GLY B 1 128 ? 14.219 10.094 -7.723 1 98.25 128 GLY B CA 1
ATOM 2171 C C . GLY B 1 128 ? 13.062 9.164 -8.039 1 98.25 128 GLY B C 1
ATOM 2172 O O . GLY B 1 128 ? 13.25 8.133 -8.68 1 98.25 128 GLY B O 1
ATOM 2173 N N . PHE B 1 129 ? 11.867 9.539 -7.633 1 98.69 129 PHE B N 1
ATOM 2174 C CA . PHE B 1 129 ? 10.703 8.742 -8.016 1 98.69 129 PHE B CA 1
ATOM 2175 C C . PHE B 1 129 ? 10.453 8.828 -9.516 1 98.69 129 PHE B C 1
ATOM 2177 O O . PHE B 1 129 ? 10.594 9.898 -10.109 1 98.69 129 PHE B O 1
ATOM 2184 N N . LYS B 1 130 ? 10.055 7.715 -10.039 1 98.38 130 LYS B N 1
ATOM 2185 C CA . LYS B 1 130 ? 9.719 7.645 -11.453 1 98.38 130 LYS B CA 1
ATOM 2186 C C . LYS B 1 130 ? 8.273 7.195 -11.656 1 98.38 130 LYS B C 1
ATOM 2188 O O . LYS B 1 130 ? 7.793 6.301 -10.953 1 98.38 130 LYS B O 1
ATOM 2193 N N . GLU B 1 131 ? 7.684 7.773 -12.594 1 97.81 131 GLU B N 1
ATOM 2194 C CA . GLU B 1 131 ? 6.312 7.391 -12.914 1 97.81 131 GLU B CA 1
ATOM 2195 C C . GLU B 1 131 ? 6.258 5.984 -13.508 1 97.81 131 GLU B C 1
ATOM 2197 O O . GLU B 1 131 ? 7.086 5.625 -14.344 1 97.81 131 GLU B O 1
ATOM 2202 N N . LYS B 1 132 ? 5.324 5.176 -13.016 1 96.62 132 LYS B N 1
ATOM 2203 C CA . LYS B 1 132 ? 5.043 3.861 -13.586 1 96.62 132 LYS B CA 1
ATOM 2204 C C . LYS B 1 132 ? 3.873 3.92 -14.562 1 96.62 132 LYS B C 1
ATOM 2206 O O . LYS B 1 132 ? 2.881 4.609 -14.312 1 96.62 132 LYS B O 1
ATOM 2211 N N . GLU B 1 133 ? 3.965 3.195 -15.664 1 95.75 133 GLU B N 1
ATOM 2212 C CA . GLU B 1 133 ? 2.857 3.094 -16.609 1 95.75 133 GLU B CA 1
ATOM 2213 C C . GLU B 1 133 ? 1.743 2.207 -16.062 1 95.75 133 GLU B C 1
ATOM 2215 O O . GLU B 1 133 ? 1.546 1.085 -16.531 1 95.75 133 GLU B O 1
ATOM 2220 N N . SER B 1 134 ? 1.067 2.662 -15.109 1 97.31 134 SER B N 1
ATOM 2221 C CA . SER B 1 134 ? -0 1.945 -14.414 1 97.31 134 SER B CA 1
ATOM 2222 C C . SER B 1 134 ? -1.07 2.906 -13.906 1 97.31 134 SER B C 1
ATOM 2224 O O . SER B 1 134 ? -0.817 4.102 -13.758 1 97.31 134 SER B O 1
ATOM 2226 N N . ARG B 1 135 ? -2.189 2.387 -13.75 1 96.81 135 ARG B N 1
ATOM 2227 C CA . ARG B 1 135 ? -3.287 3.152 -13.172 1 96.81 135 ARG B CA 1
ATOM 2228 C C . ARG B 1 135 ? -3.705 2.574 -11.828 1 96.81 135 ARG B C 1
ATOM 2230 O O . ARG B 1 135 ? -3.506 1.386 -11.562 1 96.81 135 ARG B O 1
ATOM 2237 N N . ILE B 1 136 ? -4.273 3.516 -11.039 1 98.25 136 ILE B N 1
ATOM 2238 C CA . ILE B 1 136 ? -4.707 3.143 -9.695 1 98.25 136 ILE B CA 1
ATOM 2239 C C . ILE B 1 136 ? -6.191 2.781 -9.719 1 98.25 136 ILE B C 1
ATOM 2241 O O . ILE B 1 136 ? -6.992 3.461 -10.359 1 98.25 136 ILE B O 1
ATOM 2245 N N . TYR B 1 137 ? -6.566 1.695 -9.031 1 98.5 137 TYR B N 1
ATOM 2246 C CA . TYR B 1 137 ? -7.949 1.263 -8.859 1 98.5 137 TYR B CA 1
ATOM 2247 C C . TYR B 1 137 ? -8.281 1.09 -7.379 1 98.5 137 TYR B C 1
ATOM 2249 O O . TYR B 1 137 ? -7.469 0.578 -6.609 1 98.5 137 TYR B O 1
ATOM 2257 N N . VAL B 1 138 ? -9.469 1.552 -6.996 1 98.25 138 VAL B N 1
ATOM 2258 C CA . VAL B 1 138 ? -9.859 1.536 -5.59 1 98.25 138 VAL B CA 1
ATOM 22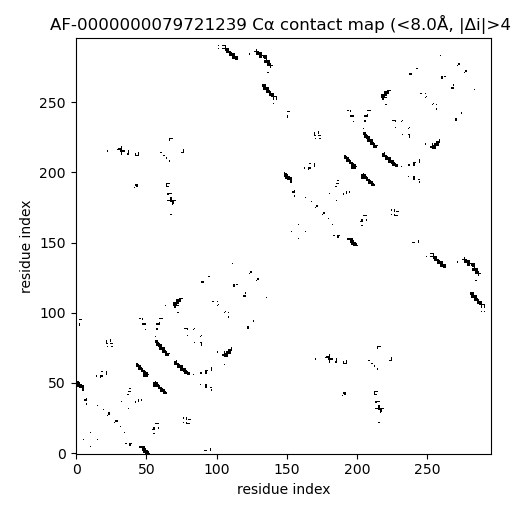59 C C . VAL B 1 138 ? -11.258 0.952 -5.449 1 98.25 138 VAL B C 1
ATOM 2261 O O . VAL B 1 138 ? -12.148 1.26 -6.246 1 98.25 138 VAL B O 1
ATOM 2264 N N . LEU B 1 139 ? -11.438 0.096 -4.504 1 98.31 139 LEU B N 1
ATOM 2265 C CA . LEU B 1 139 ? -12.727 -0.405 -4.043 1 98.31 139 LEU B CA 1
ATOM 2266 C C . LEU B 1 139 ? -13.055 0.13 -2.652 1 98.31 139 LEU B C 1
ATOM 2268 O O . LEU B 1 139 ? -12.352 -0.166 -1.688 1 98.31 139 LEU B O 1
ATOM 2272 N N . LYS B 1 140 ? -14.023 1.008 -2.506 1 96.44 140 LYS B N 1
ATOM 2273 C CA . LYS B 1 140 ? -14.5 1.448 -1.197 1 96.44 140 LYS B CA 1
ATOM 2274 C C . LYS B 1 140 ? -15.383 0.388 -0.545 1 96.44 140 LYS B C 1
ATOM 2276 O O . LYS B 1 140 ? -16.297 -0.135 -1.177 1 96.44 140 LYS B O 1
ATOM 2281 N N . THR B 1 141 ? -14.992 -0.06 0.657 1 92.06 141 THR B N 1
ATOM 2282 C CA . THR B 1 141 ? -15.734 -1.124 1.328 1 92.06 141 THR B CA 1
ATOM 2283 C C . THR B 1 141 ? -16.688 -0.545 2.363 1 92.06 141 THR B C 1
ATOM 2285 O O . THR B 1 141 ? -16.297 0.281 3.189 1 92.06 141 TH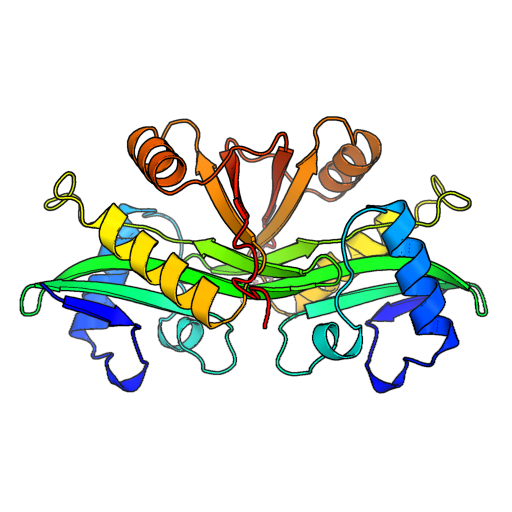R B O 1
ATOM 2288 N N . GLU B 1 142 ? -17.531 0.375 2.262 1 68.06 142 GLU B N 1
ATOM 2289 C CA . GLU B 1 142 ? -18.438 0.94 3.252 1 68.06 142 GLU B CA 1
ATOM 2290 C C . GLU B 1 142 ? -18.656 -0.021 4.418 1 68.06 142 GLU B C 1
ATOM 2292 O O . GLU B 1 142 ? -18.719 -1.236 4.227 1 68.06 142 GLU B O 1
ATOM 2297 N N . SER B 1 143 ? -18.031 0.232 5.566 1 52.31 143 SER B N 1
ATOM 2298 C CA . SER B 1 143 ? -18.5 -0.535 6.719 1 52.31 143 SER B CA 1
ATOM 2299 C C . SER B 1 143 ? -19.984 -0.848 6.605 1 52.31 143 SER B C 1
ATOM 2301 O O . SER B 1 143 ? -20.781 0.011 6.215 1 52.31 143 SER B O 1
ATOM 2303 N N . LEU B 1 144 ? -20.219 -2.066 6.234 1 43.75 144 LEU B N 1
ATOM 2304 C CA . LEU B 1 144 ? -21.531 -2.57 6.59 1 43.75 144 LEU B CA 1
ATOM 2305 C C . LEU B 1 144 ? -21.953 -2.088 7.977 1 43.75 144 LEU B C 1
ATOM 2307 O O . LEU B 1 144 ? -22.812 -2.695 8.625 1 43.75 144 LEU B O 1
ATOM 2311 N N . ILE B 1 145 ? -21.406 -1.174 8.602 1 39.44 145 ILE B N 1
ATOM 2312 C CA . ILE B 1 145 ? -22.094 -0.739 9.805 1 39.44 145 ILE B CA 1
ATOM 2313 C C . ILE B 1 145 ? -23.516 -0.293 9.453 1 39.44 145 ILE B C 1
ATOM 2315 O O . ILE B 1 145 ? -23.703 0.748 8.82 1 39.44 145 ILE B O 1
ATOM 2319 N N . LYS B 1 146 ? -24.344 -1.042 8.883 1 35.38 146 LYS B N 1
ATOM 2320 C CA . LYS B 1 146 ? -25.75 -0.672 9.062 1 35.38 146 LYS B CA 1
ATOM 2321 C C . LYS B 1 146 ? -26 -0.134 10.469 1 35.38 146 LYS B C 1
ATOM 2323 O O . LYS B 1 146 ? -25.25 -0.431 11.398 1 35.38 146 LYS B O 1
ATOM 2328 N N . LYS B 1 147 ? -27.406 0.485 10.609 1 31.19 147 LYS B N 1
ATOM 2329 C CA . LYS B 1 147 ? -28.516 0.892 11.469 1 31.19 147 LYS B CA 1
ATOM 2330 C C . LYS B 1 147 ? -28.734 -0.109 12.602 1 31.19 147 LYS B C 1
ATOM 2332 O O . LYS B 1 147 ? -29.266 -1.201 12.375 1 31.19 147 LYS B O 1
ATOM 2337 N N . GLY B 1 148 ? -27.734 -0.686 13.25 1 21.94 148 GLY B N 1
ATOM 2338 C CA . GLY B 1 148 ? -28.406 -0.917 14.516 1 21.94 148 GLY B CA 1
ATOM 2339 C C . GLY B 1 148 ? -28.812 0.365 15.219 1 21.94 148 GLY B C 1
ATOM 2340 O O . GLY B 1 148 ? -28.188 1.412 15.016 1 21.94 148 GLY B O 1
#

Foldseek 3Di:
DDKDWDAPVNDDPLNQVLVVVQLCVVPVPDDDDHVCVCRPPVFQKTKIWDDDVSHTFWIKMWGWDDDPVWTEIEIDRTGGHPVCPPVCRSLVRVVVVVVVCVVVPGPYYDYDDDPVPVVNVVSCVVVPDDDDPDDDDDDDDPPPPDDD/DDKDWDAPVNDDPLNQVLVVVQLCVVPVPDDDDHVCVCRPPVFQKTKIWDDDDSHTFWIKMWGWDDDPVWTEIEIDRTGGHPVCPPPCRSLVRVVVVVVVCVVVPGPYYDYDDDPVPVVNVVSCVVVPDDDDPDDDDDDDDPPPPDDD